Protein AF-A0ABC9VYK3-F1 (afdb_monomer)

Sequence (180 aa):
MVEALKRKLLIVFAVLLLLSSAQAGLDPAGPKYTRASPEERLDPGDALFVEAIHTDADNFGIRIPVGHIDYFVNGGKDQPGCPRFISAVHHSLVEFHLQKKRNIVTSIEITFCSNSTKDTAKITIPKHQEMGKHLLAHRVPLCQINSVTLKYLPKNQFWRKDESSIVGKFCAAQLPLDSK

Structure (mmCIF, N/CA/C/O backbone):
data_AF-A0ABC9VYK3-F1
#
_entry.id   AF-A0ABC9VYK3-F1
#
loop_
_atom_site.group_PDB
_atom_site.id
_atom_site.type_symbol
_atom_site.label_atom_id
_atom_site.label_alt_id
_atom_site.label_comp_id
_atom_site.label_asym_id
_atom_site.label_entity_id
_atom_site.label_seq_id
_atom_site.pdbx_PDB_ins_code
_atom_site.Cartn_x
_atom_site.Cartn_y
_atom_site.Cartn_z
_atom_site.occupancy
_atom_site.B_iso_or_equiv
_atom_site.auth_seq_id
_atom_site.auth_comp_id
_atom_site.auth_asym_id
_atom_site.auth_atom_id
_atom_site.pdbx_PDB_model_num
ATOM 1 N N . MET A 1 1 ? 21.138 -21.428 -11.154 1.00 31.58 1 MET A N 1
ATOM 2 C CA . MET A 1 1 ? 19.725 -21.873 -11.150 1.00 31.58 1 MET A CA 1
ATOM 3 C C . MET A 1 1 ? 18.977 -21.378 -9.908 1.00 31.58 1 MET A C 1
ATOM 5 O O . MET A 1 1 ? 17.985 -20.687 -10.067 1.00 31.58 1 MET A O 1
ATOM 9 N N . VAL A 1 2 ? 19.495 -21.600 -8.691 1.00 24.95 2 VAL A N 1
ATOM 10 C CA . VAL A 1 2 ? 18.905 -21.094 -7.426 1.00 24.95 2 VAL A CA 1
ATOM 11 C C . VAL A 1 2 ? 18.931 -19.554 -7.313 1.00 24.95 2 VAL A C 1
ATOM 13 O O . VAL A 1 2 ? 17.970 -18.950 -6.847 1.00 24.95 2 VAL A O 1
ATOM 16 N N . GLU A 1 3 ? 19.971 -18.900 -7.838 1.00 26.42 3 GLU A N 1
ATOM 17 C CA . GLU A 1 3 ? 20.127 -17.435 -7.752 1.00 26.42 3 GLU A CA 1
ATOM 18 C C . GLU A 1 3 ? 19.258 -16.636 -8.739 1.00 26.42 3 GLU A C 1
ATOM 20 O O . GLU A 1 3 ? 18.984 -15.462 -8.499 1.00 26.42 3 GLU A O 1
ATOM 25 N N . ALA A 1 4 ? 18.793 -17.270 -9.820 1.00 30.42 4 ALA A N 1
ATOM 26 C CA . ALA A 1 4 ? 17.850 -16.672 -10.769 1.00 30.42 4 ALA A CA 1
ATOM 27 C C . ALA A 1 4 ? 16.410 -16.749 -10.232 1.00 30.42 4 ALA A C 1
ATOM 29 O O . ALA A 1 4 ? 15.693 -15.751 -10.261 1.00 30.42 4 ALA A O 1
ATOM 30 N N . LEU A 1 5 ? 16.029 -17.884 -9.622 1.00 33.72 5 LEU A N 1
ATOM 31 C CA . LEU A 1 5 ? 14.744 -18.021 -8.925 1.00 33.72 5 LEU A CA 1
ATOM 32 C C . LEU A 1 5 ? 14.606 -17.029 -7.759 1.00 33.72 5 LEU A C 1
ATOM 34 O O . LEU A 1 5 ? 13.542 -16.444 -7.577 1.00 33.72 5 LEU A O 1
ATOM 38 N N . LYS A 1 6 ? 15.687 -16.774 -7.008 1.00 30.58 6 LYS A N 1
ATOM 39 C CA . LYS A 1 6 ? 15.682 -15.798 -5.903 1.00 30.58 6 LYS A CA 1
ATOM 40 C C . LYS A 1 6 ? 15.494 -14.344 -6.357 1.00 30.58 6 LYS A C 1
ATOM 42 O O . LYS A 1 6 ? 14.988 -13.542 -5.581 1.00 30.58 6 LYS A O 1
ATOM 47 N N . ARG A 1 7 ? 15.866 -13.992 -7.596 1.00 34.59 7 ARG A N 1
ATOM 48 C CA . ARG A 1 7 ? 15.671 -12.634 -8.150 1.00 34.59 7 ARG A CA 1
ATOM 49 C C . ARG A 1 7 ? 14.287 -12.445 -8.774 1.00 34.59 7 ARG A C 1
ATOM 51 O O . ARG A 1 7 ? 13.739 -11.351 -8.678 1.00 34.59 7 ARG A O 1
ATOM 58 N N . LYS A 1 8 ? 13.701 -13.508 -9.337 1.00 40.03 8 LYS A N 1
ATOM 59 C CA . LYS A 1 8 ? 12.330 -13.507 -9.882 1.00 40.03 8 LYS A CA 1
ATOM 60 C C . LYS A 1 8 ? 11.247 -13.455 -8.789 1.00 40.03 8 LYS A C 1
ATOM 62 O O . LYS A 1 8 ? 10.147 -12.977 -9.042 1.00 40.03 8 LYS A O 1
ATOM 67 N N . LEU A 1 9 ? 11.578 -13.855 -7.558 1.00 33.53 9 LEU A N 1
ATOM 68 C CA . LEU A 1 9 ? 10.650 -13.898 -6.419 1.00 33.53 9 LEU A CA 1
ATOM 69 C C . LEU A 1 9 ? 10.159 -12.514 -5.942 1.00 33.53 9 LEU A C 1
ATOM 71 O O . LEU A 1 9 ? 9.097 -12.419 -5.338 1.00 33.53 9 LEU A O 1
ATOM 75 N N . LEU A 1 10 ? 10.892 -11.429 -6.222 1.00 36.94 10 LEU A N 1
ATOM 76 C CA . LEU A 1 10 ? 10.584 -10.102 -5.665 1.00 36.94 10 LEU A CA 1
ATOM 77 C C . LEU A 1 10 ? 9.455 -9.352 -6.398 1.00 36.94 10 LEU A C 1
ATOM 79 O O . LEU A 1 10 ? 8.956 -8.357 -5.884 1.00 36.94 10 LEU A O 1
ATOM 83 N N . ILE A 1 11 ? 9.051 -9.812 -7.584 1.00 38.22 11 ILE A N 1
ATOM 84 C CA . ILE A 1 11 ? 8.025 -9.151 -8.412 1.00 38.22 11 ILE A CA 1
ATOM 85 C C . ILE A 1 11 ? 6.635 -9.778 -8.198 1.00 38.22 11 ILE A C 1
ATOM 87 O O . ILE A 1 11 ? 5.621 -9.219 -8.597 1.00 38.22 11 ILE A O 1
ATOM 91 N N . VAL A 1 12 ? 6.554 -10.915 -7.503 1.00 41.19 12 VAL A N 1
ATOM 92 C CA . VAL A 1 12 ? 5.304 -11.660 -7.341 1.00 41.19 12 VAL A CA 1
ATOM 93 C C . VAL A 1 12 ? 4.915 -11.734 -5.872 1.00 41.19 12 VAL A C 1
ATOM 95 O O . VAL A 1 12 ? 5.175 -12.718 -5.187 1.00 41.19 12 VAL A O 1
ATOM 98 N N . PHE A 1 13 ? 4.229 -10.707 -5.380 1.00 41.69 13 PHE A N 1
ATOM 99 C CA . PHE A 1 13 ? 3.454 -10.821 -4.147 1.00 41.69 13 PHE A CA 1
ATOM 100 C C . PHE A 1 13 ? 2.017 -10.353 -4.388 1.00 41.69 13 PHE A C 1
ATOM 102 O O . PHE A 1 13 ? 1.725 -9.171 -4.253 1.00 41.69 13 PHE A O 1
ATOM 109 N N . ALA A 1 14 ? 1.133 -11.301 -4.735 1.00 38.19 14 ALA A 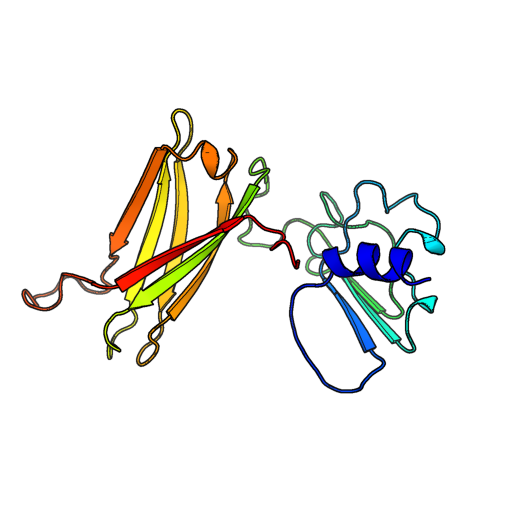N 1
ATOM 110 C CA . ALA A 1 14 ? -0.132 -11.588 -4.032 1.00 38.19 14 ALA A CA 1
ATOM 111 C C . ALA A 1 14 ? -1.165 -12.309 -4.929 1.00 38.19 14 ALA A C 1
ATOM 113 O O . ALA A 1 14 ? -1.904 -11.676 -5.665 1.00 38.19 14 ALA A O 1
ATOM 114 N N . VAL A 1 15 ? -1.279 -13.632 -4.807 1.00 40.00 15 VAL A N 1
ATOM 115 C CA . VAL A 1 15 ? -2.450 -14.392 -4.301 1.00 40.00 15 VAL A CA 1
ATOM 116 C C . VAL A 1 15 ? -2.210 -15.870 -4.633 1.00 40.00 15 VAL A C 1
ATOM 118 O O . VAL A 1 15 ? -1.722 -16.235 -5.695 1.00 40.00 15 VAL A O 1
ATOM 121 N N . LEU A 1 16 ? -2.466 -16.708 -3.635 1.00 38.16 16 LEU A N 1
ATOM 122 C CA . LEU A 1 16 ? -1.931 -18.047 -3.456 1.00 38.16 16 LEU A CA 1
ATOM 123 C C . LEU A 1 16 ? -2.929 -19.136 -3.916 1.00 38.16 16 LEU A C 1
ATOM 125 O O . LEU A 1 16 ? -4.083 -19.108 -3.501 1.00 38.16 16 LEU A O 1
ATOM 129 N N . LEU A 1 17 ? -2.393 -20.128 -4.646 1.00 42.72 17 LEU A N 1
ATOM 130 C CA . LEU A 1 17 ? -2.838 -21.523 -4.855 1.00 42.72 17 LEU A CA 1
ATOM 131 C C . LEU A 1 17 ? -4.131 -21.789 -5.647 1.00 42.72 17 LEU A C 1
ATOM 133 O O . LEU A 1 17 ? -5.216 -21.656 -5.102 1.00 42.72 17 LEU A O 1
ATOM 137 N N . LEU A 1 18 ? -3.980 -22.373 -6.847 1.00 34.97 18 LEU A N 1
ATOM 138 C CA . LEU A 1 18 ? -4.441 -23.732 -7.191 1.00 34.97 18 LEU A CA 1
ATOM 139 C C . LEU A 1 18 ? -3.660 -24.234 -8.432 1.00 34.97 18 LEU A C 1
ATOM 141 O O . LEU A 1 18 ? -3.669 -23.588 -9.471 1.00 34.97 18 LEU A O 1
ATOM 145 N N . LEU A 1 19 ? -3.034 -25.411 -8.302 1.00 39.53 19 LEU A N 1
ATOM 146 C CA . LEU A 1 19 ? -2.188 -26.138 -9.272 1.00 39.53 19 LEU A CA 1
ATOM 147 C C . LEU A 1 19 ? -0.744 -25.619 -9.411 1.00 39.53 19 LEU A C 1
ATOM 149 O O . LEU A 1 19 ? -0.471 -24.476 -9.757 1.00 39.53 19 LEU A O 1
ATOM 153 N N . SER A 1 20 ? 0.197 -26.510 -9.108 1.00 46.91 20 SER A N 1
ATOM 154 C CA . SER A 1 20 ? 1.644 -26.310 -8.970 1.00 46.91 20 SER A CA 1
ATOM 155 C C . SER A 1 20 ? 2.384 -26.032 -10.289 1.00 46.91 20 SER A C 1
ATOM 157 O O . SER A 1 20 ? 3.444 -26.604 -10.537 1.00 46.91 20 SER A O 1
ATOM 159 N N . SER A 1 21 ? 1.835 -25.182 -11.154 1.00 55.81 21 SER A N 1
ATOM 160 C CA . SER A 1 21 ? 2.412 -24.906 -12.471 1.00 55.81 21 SER A CA 1
ATOM 161 C C . SER A 1 21 ? 1.988 -23.592 -13.141 1.00 55.81 21 SER A C 1
ATOM 163 O O . SER A 1 21 ? 2.481 -23.309 -14.234 1.00 55.81 21 SER A O 1
ATOM 165 N N . ALA A 1 22 ? 1.118 -22.789 -12.516 1.00 48.31 22 ALA A N 1
ATOM 166 C CA . ALA A 1 22 ? 0.713 -21.478 -13.027 1.00 48.31 22 ALA A CA 1
ATOM 167 C C . ALA A 1 22 ? 1.393 -20.348 -12.237 1.00 48.31 22 ALA A C 1
ATOM 169 O O . ALA A 1 22 ? 1.256 -20.266 -11.014 1.00 48.31 22 ALA A O 1
ATOM 170 N N . GLN A 1 23 ? 2.124 -19.482 -12.940 1.00 50.78 23 GLN A N 1
ATOM 171 C CA . GLN A 1 23 ? 2.799 -18.316 -12.373 1.00 50.78 23 GLN A CA 1
ATOM 172 C C . GLN A 1 23 ? 2.037 -17.046 -12.766 1.00 50.78 23 GLN A C 1
ATOM 174 O O . GLN A 1 23 ? 1.982 -16.694 -13.941 1.00 50.78 23 GLN A O 1
ATOM 179 N N . ALA A 1 24 ? 1.477 -16.341 -11.784 1.00 50.31 24 ALA A N 1
ATOM 180 C CA . ALA A 1 24 ? 0.926 -15.005 -11.997 1.00 50.31 24 ALA A CA 1
ATOM 181 C C . ALA A 1 24 ? 2.032 -13.952 -11.810 1.00 50.31 24 ALA A C 1
ATOM 183 O O . ALA A 1 24 ? 2.768 -13.995 -10.820 1.00 50.31 24 ALA A O 1
ATOM 184 N N . GLY A 1 25 ? 2.164 -13.019 -12.750 1.00 53.03 25 GLY A N 1
ATOM 185 C CA . GLY A 1 25 ? 2.980 -11.814 -12.650 1.00 53.03 25 GLY A CA 1
ATOM 186 C C . GLY A 1 25 ? 2.076 -10.607 -12.431 1.00 53.03 25 GLY A C 1
ATOM 187 O O . GLY A 1 25 ? 1.314 -10.241 -13.322 1.00 53.03 25 GLY A O 1
ATOM 188 N N . LEU A 1 26 ? 2.144 -9.990 -11.253 1.00 57.94 26 LEU A N 1
ATOM 189 C CA . LEU A 1 26 ? 1.397 -8.768 -10.966 1.00 57.94 26 LEU A CA 1
ATOM 190 C C . LEU A 1 26 ? 2.300 -7.564 -11.186 1.00 57.94 26 LEU A C 1
ATOM 192 O O . LEU A 1 26 ? 3.282 -7.389 -10.474 1.00 57.94 26 LEU A O 1
ATOM 196 N N . ASP A 1 27 ? 1.946 -6.779 -12.194 1.00 56.81 27 ASP A N 1
ATOM 197 C CA . ASP A 1 27 ? 2.615 -5.567 -12.653 1.00 56.81 27 ASP A CA 1
ATOM 198 C C . ASP A 1 27 ? 4.142 -5.712 -12.720 1.00 56.81 27 ASP A C 1
ATOM 200 O O . ASP A 1 27 ? 4.877 -5.095 -11.941 1.00 56.81 27 ASP A O 1
ATOM 204 N N . PRO A 1 28 ? 4.652 -6.588 -13.611 1.00 64.56 28 PRO A N 1
ATOM 205 C CA . PRO A 1 28 ? 6.058 -6.946 -13.587 1.00 64.56 28 PRO A CA 1
ATOM 206 C C . PRO A 1 28 ? 6.939 -5.713 -13.776 1.00 64.56 28 PRO A C 1
ATOM 208 O O . PRO A 1 28 ? 6.651 -4.893 -14.637 1.00 64.56 28 PRO A O 1
ATOM 211 N N . ALA A 1 29 ? 8.013 -5.565 -12.998 1.00 75.06 29 ALA A N 1
ATOM 212 C CA . ALA A 1 29 ? 8.813 -4.340 -13.018 1.00 75.06 29 ALA A CA 1
ATOM 213 C C . ALA A 1 29 ? 9.379 -4.042 -14.420 1.00 75.06 29 ALA A C 1
ATOM 215 O O . ALA A 1 29 ? 10.041 -4.876 -15.029 1.00 75.06 29 ALA A O 1
ATOM 216 N N . GLY A 1 30 ? 9.158 -2.832 -14.923 1.00 75.00 30 GLY A N 1
ATOM 217 C CA . GLY A 1 30 ? 9.633 -2.362 -16.222 1.00 75.00 30 GLY A CA 1
ATOM 218 C C . GLY A 1 30 ? 11.050 -1.797 -16.223 1.00 75.00 30 GLY A C 1
ATOM 219 O O . GLY A 1 30 ? 11.825 -2.168 -17.119 1.00 75.00 30 GLY A O 1
ATOM 220 N N . PRO A 1 31 ? 11.430 -0.918 -15.269 1.00 74.94 31 PRO A N 1
ATOM 221 C CA . PRO A 1 31 ? 12.784 -0.396 -15.170 1.00 74.94 31 PRO A CA 1
ATOM 222 C C . PRO A 1 31 ? 13.798 -1.539 -15.102 1.00 74.94 31 PRO A C 1
ATOM 224 O O . PRO A 1 31 ? 13.675 -2.443 -14.282 1.00 74.94 31 PRO A O 1
ATOM 227 N N . LYS A 1 32 ? 14.807 -1.484 -15.977 1.00 76.31 32 LYS A N 1
ATOM 228 C CA . LYS A 1 32 ? 15.814 -2.531 -16.250 1.00 76.31 32 LYS A CA 1
ATOM 229 C C . LYS A 1 32 ? 15.318 -3.751 -17.033 1.00 76.31 32 LYS A C 1
ATOM 231 O O . LYS A 1 32 ? 16.057 -4.202 -17.898 1.00 76.31 32 LYS A O 1
ATOM 236 N N . TYR A 1 33 ? 14.101 -4.240 -16.815 1.00 80.69 33 TYR A N 1
ATOM 237 C CA . TYR A 1 33 ? 13.662 -5.513 -17.406 1.00 80.69 33 TYR A CA 1
ATOM 238 C C . TYR A 1 33 ? 12.994 -5.397 -18.778 1.00 80.69 33 TYR A C 1
ATOM 240 O O . TYR A 1 33 ? 13.028 -6.347 -19.549 1.00 80.69 33 TYR A O 1
ATOM 248 N N . THR A 1 34 ? 12.462 -4.227 -19.146 1.00 83.62 34 THR A N 1
ATOM 249 C CA . THR A 1 34 ? 11.804 -4.030 -20.460 1.00 83.62 34 THR A CA 1
ATOM 250 C C . THR A 1 34 ? 12.742 -4.299 -21.645 1.00 83.62 34 THR A C 1
ATOM 252 O O . THR A 1 34 ? 12.290 -4.672 -22.722 1.00 83.62 34 THR A O 1
ATOM 255 N N . ARG A 1 35 ? 14.052 -4.098 -21.459 1.00 86.06 35 ARG A N 1
ATOM 256 C CA . ARG A 1 35 ? 15.093 -4.379 -22.464 1.00 86.06 35 ARG A CA 1
ATOM 257 C C . ARG A 1 35 ? 15.987 -5.561 -22.082 1.00 86.06 35 ARG A C 1
ATOM 259 O O . ARG A 1 35 ? 16.978 -5.797 -22.765 1.00 86.06 35 ARG A O 1
ATOM 266 N N . ALA A 1 36 ? 15.680 -6.239 -20.979 1.00 83.00 36 ALA A N 1
ATOM 267 C CA . ALA A 1 36 ? 16.453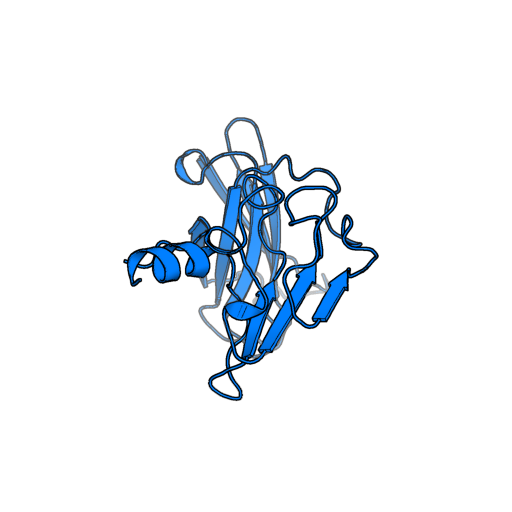 -7.382 -20.526 1.00 83.00 36 ALA A CA 1
ATOM 268 C C . ALA A 1 36 ? 16.135 -8.611 -21.385 1.00 83.00 36 ALA A C 1
ATOM 270 O O . ALA A 1 36 ? 15.057 -8.707 -21.990 1.00 83.00 36 ALA A O 1
ATOM 271 N N . SER A 1 37 ? 17.085 -9.540 -21.447 1.00 85.81 37 SER A N 1
ATOM 272 C CA . SER A 1 37 ? 16.885 -10.793 -22.167 1.00 85.81 37 SER A CA 1
ATOM 273 C C . SER A 1 37 ? 15.850 -11.669 -21.442 1.00 85.81 37 SER A C 1
ATOM 275 O O . SER A 1 37 ? 15.643 -11.485 -20.239 1.00 85.81 37 SER A O 1
ATOM 277 N N . PRO A 1 38 ? 15.181 -12.612 -22.131 1.00 83.69 38 PRO A N 1
ATOM 278 C CA . PRO A 1 38 ? 14.197 -13.516 -21.518 1.00 83.69 38 PRO A CA 1
ATOM 279 C C . PRO A 1 38 ? 14.687 -14.221 -20.244 1.00 83.69 38 PRO A C 1
ATOM 281 O O . PRO A 1 38 ? 13.917 -14.450 -19.318 1.00 83.69 38 PRO A O 1
ATOM 284 N N . GLU A 1 39 ? 15.986 -14.504 -20.146 1.00 80.81 39 GLU A N 1
ATOM 285 C CA . GLU A 1 39 ? 16.599 -15.143 -18.979 1.00 80.81 39 GLU A CA 1
ATOM 286 C C . GLU A 1 39 ? 16.633 -14.228 -17.741 1.00 80.81 39 GLU A C 1
ATOM 288 O O . GLU A 1 39 ? 16.651 -14.704 -16.603 1.00 80.81 39 GLU A O 1
ATOM 293 N N . GLU A 1 40 ? 16.637 -12.912 -17.955 1.00 77.56 40 GLU A N 1
ATOM 294 C CA . GLU A 1 40 ? 16.763 -11.878 -16.926 1.00 77.56 40 GLU A CA 1
ATOM 295 C C . GLU A 1 40 ? 15.422 -11.249 -16.518 1.00 77.56 40 GLU A C 1
ATOM 297 O O . GLU A 1 40 ? 15.375 -10.519 -15.527 1.00 77.56 40 GLU A O 1
ATOM 302 N N . ARG A 1 41 ? 14.330 -11.529 -17.241 1.00 79.19 41 ARG A N 1
ATOM 303 C CA . ARG A 1 41 ? 12.974 -11.024 -16.950 1.00 79.19 41 ARG A CA 1
ATOM 304 C C . ARG A 1 41 ? 11.964 -12.164 -16.789 1.00 79.19 41 ARG A C 1
ATOM 306 O O . ARG A 1 41 ? 12.325 -13.334 -16.874 1.00 79.19 41 ARG A O 1
ATOM 313 N N . LEU A 1 42 ? 10.708 -11.814 -16.508 1.00 78.00 42 LEU A N 1
ATOM 314 C CA . LEU A 1 42 ? 9.600 -12.763 -16.623 1.00 78.00 42 LEU A CA 1
ATOM 315 C C . LEU A 1 42 ? 9.430 -13.140 -18.097 1.00 78.00 42 LEU A C 1
ATOM 317 O O . LEU A 1 42 ? 9.474 -12.260 -18.964 1.00 78.00 42 LEU A O 1
ATOM 321 N N . ASP A 1 43 ? 9.262 -14.426 -18.363 1.00 85.62 43 ASP A N 1
ATOM 322 C CA . ASP A 1 43 ? 9.076 -14.967 -19.703 1.00 85.62 43 ASP A CA 1
ATOM 323 C C . ASP A 1 43 ? 8.078 -16.138 -19.679 1.00 85.62 43 ASP A C 1
ATOM 325 O O . ASP A 1 43 ? 8.011 -16.846 -18.668 1.00 85.62 43 ASP A O 1
ATOM 329 N N . PRO A 1 44 ? 7.328 -16.405 -20.768 1.00 83.81 44 PRO A N 1
ATOM 330 C CA . PRO A 1 44 ? 6.416 -17.543 -20.815 1.00 83.81 44 PRO A CA 1
ATOM 331 C C . PRO A 1 44 ? 7.116 -18.877 -20.528 1.00 83.81 44 PRO A C 1
ATOM 333 O O . PRO A 1 44 ? 6.514 -19.754 -19.919 1.00 83.81 44 PRO A O 1
ATOM 336 N N . GLY A 1 45 ? 8.401 -19.023 -20.876 1.00 80.25 45 GLY A N 1
ATOM 337 C CA . GLY A 1 45 ? 9.176 -20.237 -20.608 1.00 80.25 45 GLY A CA 1
ATOM 338 C C . GLY A 1 45 ? 9.461 -20.528 -19.127 1.00 80.25 45 GLY A C 1
ATOM 339 O O . GLY A 1 45 ? 9.964 -21.607 -18.816 1.00 80.25 45 GLY A O 1
ATOM 340 N N . ASP A 1 46 ? 9.146 -19.610 -18.207 1.00 74.44 46 ASP A N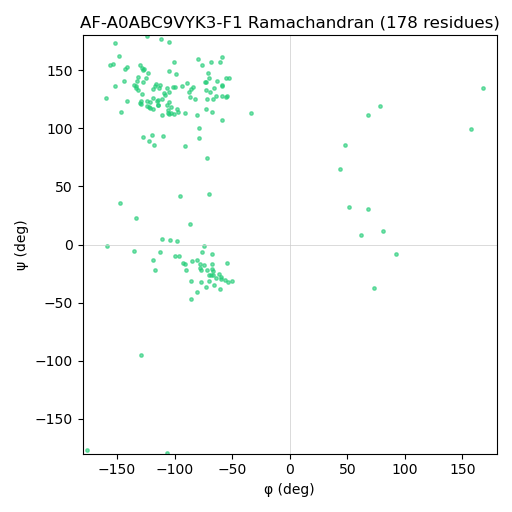 1
ATOM 341 C CA . ASP A 1 46 ? 9.432 -19.767 -16.774 1.00 74.44 46 ASP A CA 1
ATOM 342 C C . ASP A 1 46 ? 8.501 -20.763 -16.053 1.00 74.44 46 ASP A C 1
ATOM 344 O O . ASP A 1 46 ? 8.831 -21.228 -14.958 1.00 74.44 46 ASP A O 1
ATOM 348 N N . ALA A 1 47 ? 7.347 -21.104 -16.637 1.00 77.12 47 ALA A N 1
ATOM 349 C CA . ALA A 1 47 ? 6.380 -22.051 -16.074 1.00 77.12 47 ALA A CA 1
ATOM 350 C C . ALA A 1 47 ? 5.563 -22.755 -17.174 1.00 77.12 47 ALA A C 1
ATOM 352 O O . ALA A 1 47 ? 5.639 -22.392 -18.343 1.00 77.12 47 ALA A O 1
ATOM 353 N N . LEU A 1 48 ? 4.734 -23.747 -16.808 1.00 77.00 48 LEU A N 1
ATOM 354 C CA . LEU A 1 48 ? 3.806 -24.364 -17.776 1.00 77.00 48 LEU A CA 1
ATOM 355 C C . LEU A 1 48 ? 2.768 -23.363 -18.288 1.00 77.00 48 LEU A C 1
ATOM 357 O O . LEU A 1 48 ? 2.249 -23.518 -19.390 1.00 77.00 48 LEU A O 1
ATOM 361 N N . PHE A 1 49 ? 2.439 -22.368 -17.467 1.00 74.00 49 PHE A N 1
ATOM 362 C CA . PHE A 1 49 ? 1.565 -21.275 -17.838 1.00 74.00 49 PHE A CA 1
ATOM 363 C C . PHE A 1 49 ? 1.923 -20.027 -17.030 1.00 74.00 49 PHE A C 1
ATOM 365 O O . PHE A 1 49 ? 2.158 -20.101 -15.822 1.00 74.00 49 PHE A O 1
ATOM 372 N N . VAL A 1 50 ? 1.957 -18.881 -17.701 1.00 76.81 50 VAL A N 1
ATOM 373 C CA . VAL A 1 50 ? 2.334 -17.588 -17.121 1.00 76.81 50 VAL A CA 1
ATOM 374 C C . VAL A 1 50 ? 1.251 -16.597 -17.493 1.00 76.81 50 VAL A C 1
ATOM 376 O O . VAL A 1 50 ? 0.980 -16.398 -18.673 1.00 76.81 50 VAL A O 1
ATOM 379 N N . GLU A 1 51 ? 0.637 -15.988 -16.495 1.00 80.88 51 GLU A N 1
ATOM 380 C CA . GLU A 1 51 ? -0.369 -14.948 -16.671 1.00 80.88 51 GLU A CA 1
ATOM 381 C C . GLU A 1 51 ? 0.200 -13.645 -16.118 1.00 80.88 51 GLU A C 1
AT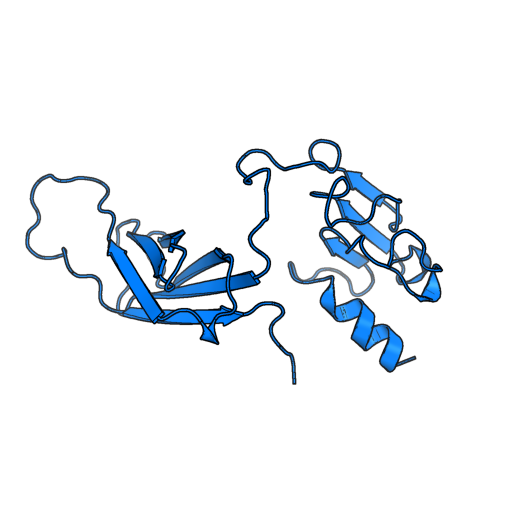OM 383 O O . GLU A 1 51 ? 0.622 -13.602 -14.965 1.00 80.88 51 GLU A O 1
ATOM 388 N N . ALA A 1 52 ? 0.242 -12.588 -16.922 1.00 79.94 52 ALA A N 1
ATOM 389 C CA . ALA A 1 52 ? 0.738 -11.285 -16.502 1.00 79.94 52 ALA A CA 1
ATOM 390 C C . ALA A 1 52 ? -0.402 -10.265 -16.466 1.00 79.94 52 ALA A C 1
ATOM 392 O O . ALA A 1 52 ? -1.245 -10.208 -17.358 1.00 79.94 52 ALA A O 1
ATOM 393 N N . ILE A 1 53 ? -0.436 -9.439 -15.427 1.00 82.44 53 ILE A N 1
ATOM 394 C CA . ILE A 1 53 ? -1.400 -8.351 -15.271 1.00 82.44 53 ILE A CA 1
ATOM 395 C C . ILE A 1 53 ? -0.602 -7.053 -15.206 1.00 82.44 53 ILE A C 1
ATOM 397 O O . ILE A 1 53 ? 0.173 -6.860 -14.280 1.00 82.44 53 ILE A O 1
ATOM 401 N N . HIS A 1 54 ? -0.799 -6.164 -16.172 1.00 81.62 54 HIS A N 1
ATOM 402 C CA . HIS A 1 54 ? -0.122 -4.876 -16.284 1.00 81.62 54 HIS A CA 1
ATOM 403 C C . HIS A 1 54 ? -1.077 -3.771 -15.842 1.00 81.62 54 HIS A C 1
ATOM 405 O O . HIS A 1 54 ? -2.132 -3.570 -16.455 1.00 81.62 54 HIS A O 1
ATOM 411 N N . THR A 1 55 ? -0.702 -3.047 -14.792 1.00 78.44 55 THR A N 1
ATOM 412 C CA . THR A 1 55 ? -1.499 -1.951 -14.223 1.00 78.44 55 THR A CA 1
ATOM 413 C C . THR A 1 55 ? -0.794 -0.604 -14.280 1.00 78.44 55 THR A C 1
ATOM 415 O O . THR A 1 55 ? -1.470 0.401 -14.099 1.00 78.44 55 THR A O 1
ATOM 418 N N . ASP A 1 56 ? 0.510 -0.575 -14.564 1.00 78.62 56 ASP A N 1
ATOM 419 C CA . ASP A 1 56 ? 1.319 0.651 -14.628 1.00 78.62 56 ASP A CA 1
ATOM 420 C C . ASP A 1 56 ? 2.447 0.554 -15.681 1.00 78.62 56 ASP A C 1
ATOM 422 O O . ASP A 1 56 ? 3.566 1.036 -15.507 1.00 78.62 56 ASP A O 1
ATOM 426 N N . ALA A 1 57 ? 2.187 -0.115 -16.807 1.00 81.94 57 ALA A N 1
ATOM 427 C CA . ALA A 1 57 ? 3.165 -0.306 -17.879 1.00 81.94 57 ALA A CA 1
ATOM 428 C C . ALA A 1 57 ? 3.648 1.014 -18.515 1.00 81.94 57 ALA A C 1
ATOM 430 O O . ALA A 1 57 ? 4.760 1.083 -19.038 1.00 81.94 57 ALA A O 1
ATOM 431 N N . ASP A 1 58 ? 2.870 2.095 -18.474 1.00 79.94 58 ASP A N 1
ATOM 432 C CA . ASP A 1 58 ? 3.328 3.408 -18.939 1.00 79.94 58 ASP A CA 1
ATOM 433 C C . ASP A 1 58 ? 4.284 4.119 -17.963 1.00 79.94 58 ASP A C 1
ATOM 435 O O . ASP A 1 58 ? 4.913 5.106 -18.363 1.00 79.94 58 ASP A O 1
ATOM 439 N N . ASN A 1 59 ? 4.508 3.565 -16.766 1.00 75.06 59 ASN A N 1
ATOM 440 C CA . ASN A 1 59 ? 5.420 4.089 -15.752 1.00 75.06 59 ASN A CA 1
ATOM 441 C C . ASN A 1 59 ? 6.394 3.011 -15.231 1.00 75.06 59 ASN A C 1
ATOM 443 O O . ASN A 1 59 ? 7.441 2.800 -15.858 1.00 75.06 59 ASN A O 1
ATOM 447 N N . PHE A 1 60 ? 6.093 2.334 -14.115 1.00 75.62 60 PHE A N 1
ATOM 448 C CA . PHE A 1 60 ? 7.003 1.398 -13.442 1.00 75.62 60 PHE A CA 1
ATOM 449 C C . PHE A 1 60 ? 6.846 -0.058 -13.882 1.00 75.62 60 PHE A C 1
ATOM 451 O O . PHE A 1 60 ? 7.747 -0.857 -13.620 1.00 75.62 60 PHE A O 1
ATOM 458 N N . GLY A 1 61 ? 5.752 -0.416 -14.546 1.00 76.19 61 GLY A N 1
ATOM 459 C CA . GLY A 1 61 ? 5.500 -1.749 -15.085 1.00 76.19 61 GLY A CA 1
ATOM 460 C C . GLY A 1 61 ? 6.224 -2.009 -16.412 1.00 76.19 61 GLY A C 1
ATOM 461 O O . GLY A 1 61 ? 6.641 -1.098 -17.132 1.00 76.19 61 GLY A O 1
ATOM 462 N N . ILE A 1 62 ? 6.401 -3.283 -16.753 1.00 83.19 62 ILE A N 1
ATOM 463 C CA . ILE A 1 62 ? 7.019 -3.726 -17.998 1.00 83.19 62 ILE A CA 1
ATOM 464 C C . ILE A 1 62 ? 6.059 -3.480 -19.157 1.00 83.19 62 ILE A C 1
ATOM 466 O O . ILE A 1 62 ? 4.869 -3.787 -19.096 1.00 83.19 62 ILE A O 1
ATOM 470 N N . ARG A 1 63 ? 6.600 -2.892 -20.225 1.00 88.19 63 ARG A N 1
ATOM 471 C CA . ARG A 1 63 ? 5.823 -2.436 -21.391 1.00 88.19 63 ARG A CA 1
ATOM 472 C C . ARG A 1 63 ? 5.565 -3.511 -22.428 1.00 88.19 63 ARG A C 1
ATOM 474 O O . ARG A 1 63 ? 4.780 -3.292 -23.344 1.00 88.19 63 ARG A O 1
ATOM 481 N N . ILE A 1 64 ? 6.290 -4.615 -22.327 1.00 90.44 64 ILE A N 1
ATOM 482 C CA . ILE A 1 64 ? 6.223 -5.715 -23.278 1.00 90.44 64 ILE A CA 1
ATOM 483 C C . ILE A 1 64 ? 5.443 -6.877 -22.662 1.00 90.44 64 ILE A C 1
ATOM 485 O O . ILE A 1 64 ? 5.514 -7.051 -21.443 1.00 90.44 64 ILE A O 1
ATOM 489 N N . PRO A 1 65 ? 4.740 -7.671 -23.484 1.00 91.62 65 PRO A N 1
ATOM 490 C CA . PRO A 1 65 ? 4.173 -8.933 -23.042 1.00 91.62 65 PRO A CA 1
ATOM 491 C C . PRO A 1 65 ? 5.267 -9.862 -22.517 1.00 91.62 65 PRO A C 1
ATOM 493 O O . PRO A 1 65 ? 6.350 -9.962 -23.105 1.00 91.62 65 PRO A O 1
ATOM 496 N N . VAL A 1 66 ? 4.981 -10.523 -21.405 1.00 88.81 66 VAL A N 1
ATOM 497 C CA . VAL A 1 66 ? 5.890 -11.442 -20.711 1.00 88.81 66 VAL A CA 1
ATOM 498 C C . VAL A 1 66 ? 5.203 -12.736 -20.276 1.00 88.81 66 VAL A C 1
ATOM 500 O O . VAL A 1 66 ? 5.880 -13.635 -19.778 1.00 88.81 66 VAL A O 1
ATOM 503 N N . GLY A 1 67 ? 3.885 -12.844 -20.455 1.00 86.50 67 GLY A N 1
ATOM 504 C CA . GLY A 1 67 ? 3.103 -14.037 -20.166 1.00 86.50 67 GLY A CA 1
ATOM 505 C C . GLY A 1 67 ? 2.682 -14.810 -21.417 1.00 86.50 67 GLY A C 1
ATOM 506 O O . GLY A 1 67 ? 2.892 -14.410 -22.559 1.00 86.50 67 GLY A O 1
ATOM 507 N N . HIS A 1 68 ? 2.068 -15.967 -21.181 1.00 86.25 68 HIS A N 1
ATOM 508 C CA . HIS A 1 68 ? 1.243 -16.640 -22.182 1.00 86.25 68 HIS A CA 1
ATOM 509 C C . HIS A 1 68 ? -0.057 -15.860 -22.425 1.00 86.25 68 HIS A C 1
ATOM 511 O O . HIS A 1 68 ? -0.595 -15.876 -23.530 1.00 86.25 68 HIS A O 1
ATOM 517 N N . ILE A 1 69 ? -0.557 -15.192 -21.379 1.00 85.69 69 ILE A N 1
ATOM 518 C CA . ILE A 1 69 ? -1.645 -14.218 -21.443 1.00 85.69 69 ILE A CA 1
ATOM 519 C C . ILE A 1 69 ? -1.220 -12.973 -20.666 1.00 85.69 69 ILE A C 1
ATOM 521 O O . ILE A 1 69 ? -0.776 -13.084 -19.523 1.00 85.69 69 ILE A O 1
ATOM 525 N N . ASP A 1 70 ? -1.422 -11.799 -21.265 1.00 87.50 70 ASP A N 1
ATOM 526 C CA . ASP A 1 70 ? -1.109 -10.501 -20.671 1.00 87.50 70 ASP A CA 1
ATOM 527 C C . ASP A 1 70 ? -2.367 -9.618 -20.646 1.00 87.50 70 ASP A C 1
ATOM 529 O O . ASP A 1 70 ? -2.944 -9.281 -21.684 1.00 87.50 70 ASP A O 1
ATOM 533 N N . TYR A 1 71 ? -2.797 -9.218 -19.451 1.00 84.00 71 TYR A N 1
ATOM 534 C CA . TYR A 1 71 ? -3.927 -8.317 -19.242 1.00 84.00 71 TYR A CA 1
ATOM 535 C C . TYR A 1 71 ? -3.432 -6.904 -18.966 1.00 84.00 71 TYR A C 1
ATOM 537 O O . TYR A 1 71 ? -2.898 -6.622 -17.899 1.00 84.00 71 TYR A O 1
ATOM 545 N N . PHE A 1 72 ? -3.684 -5.982 -19.889 1.00 82.88 72 PHE A N 1
ATOM 546 C CA . PHE A 1 72 ? -3.407 -4.557 -19.701 1.00 82.88 72 PHE A CA 1
ATOM 547 C C . PHE A 1 72 ? -4.639 -3.869 -19.117 1.00 82.88 72 PHE A C 1
ATOM 549 O O . PHE A 1 72 ? -5.483 -3.333 -19.842 1.00 82.88 72 PHE A O 1
ATOM 556 N N . VAL A 1 73 ? -4.776 -3.910 -17.792 1.00 80.50 73 VAL A N 1
ATOM 557 C CA . VAL A 1 73 ? -5.952 -3.369 -17.100 1.00 80.50 73 VAL A CA 1
ATOM 558 C C . VAL A 1 73 ? -6.005 -1.862 -17.317 1.00 80.50 73 VAL A C 1
ATOM 560 O O . VAL A 1 73 ? -5.012 -1.166 -17.122 1.00 80.50 73 VAL A O 1
ATOM 563 N N . ASN A 1 74 ? -7.148 -1.347 -17.776 1.00 84.81 74 ASN A N 1
ATOM 564 C CA . ASN A 1 74 ? -7.294 0.054 -18.195 1.00 84.81 74 ASN A CA 1
ATOM 5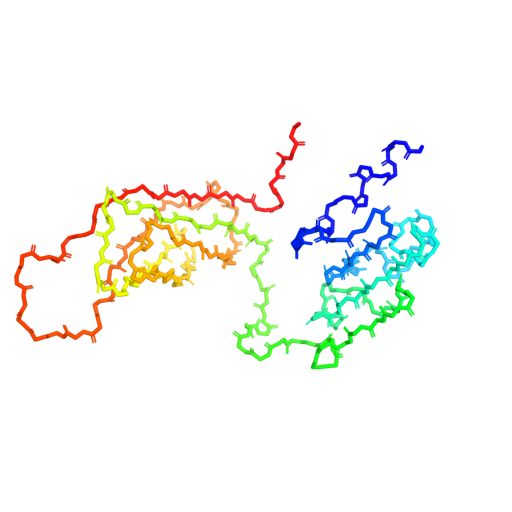65 C C . ASN A 1 74 ? -6.211 0.508 -19.204 1.00 84.81 74 ASN A C 1
ATOM 567 O O . ASN A 1 74 ? -5.796 1.666 -19.218 1.00 84.81 74 ASN A O 1
ATOM 571 N N . GLY A 1 75 ? -5.744 -0.411 -20.058 1.00 84.50 75 GLY A N 1
ATOM 572 C CA . GLY A 1 75 ? -4.684 -0.161 -21.035 1.00 84.50 75 GLY A CA 1
ATOM 573 C C . GLY A 1 75 ? -3.263 -0.236 -20.467 1.00 84.50 75 GLY A C 1
ATOM 574 O O . GLY A 1 75 ? -2.335 0.173 -21.159 1.00 84.50 75 GLY A O 1
ATOM 575 N N . GLY A 1 76 ? -3.091 -0.738 -19.237 1.00 75.88 76 GLY A N 1
ATOM 576 C CA . GLY A 1 76 ? -1.799 -0.811 -18.549 1.00 75.88 76 GLY A CA 1
ATOM 577 C C . GLY A 1 76 ? -1.256 0.561 -18.171 1.00 75.88 76 GLY A C 1
ATOM 578 O O . GLY A 1 76 ? -0.049 0.762 -18.192 1.00 75.88 76 GLY A O 1
ATOM 579 N N . LYS A 1 77 ? -2.154 1.508 -17.904 1.00 81.75 77 LYS A N 1
ATOM 580 C CA . LYS A 1 77 ? -1.841 2.883 -17.503 1.00 81.75 77 LYS A CA 1
ATOM 581 C C . LYS A 1 77 ? -2.263 3.132 -16.065 1.00 81.75 77 LYS A C 1
ATOM 583 O O . LYS A 1 77 ? -2.959 2.294 -15.503 1.00 81.75 77 LYS A O 1
ATOM 588 N N . ASP A 1 78 ? -1.978 4.321 -15.541 1.00 74.25 78 ASP A N 1
ATOM 589 C CA . ASP A 1 78 ? -2.513 4.824 -14.267 1.00 74.25 78 ASP A CA 1
ATOM 590 C C . ASP A 1 78 ? -3.951 4.340 -13.971 1.00 74.25 78 ASP A C 1
ATOM 592 O O . ASP A 1 78 ? -4.921 4.717 -14.645 1.00 74.25 78 ASP A O 1
ATOM 596 N N . GLN A 1 79 ? -4.106 3.516 -12.931 1.00 76.44 79 GLN A N 1
ATOM 597 C CA . GLN A 1 79 ? -5.407 2.959 -12.567 1.00 76.44 79 GLN A CA 1
ATOM 598 C C . GLN A 1 79 ? -6.320 4.030 -11.940 1.00 76.44 79 GLN A C 1
ATOM 600 O O . GLN A 1 79 ? -5.866 4.843 -11.127 1.00 76.44 79 GLN A O 1
ATOM 605 N N . PRO A 1 80 ? -7.630 4.043 -12.258 1.00 65.38 80 PRO A N 1
ATOM 606 C CA . PRO A 1 80 ? -8.570 4.982 -11.656 1.00 65.38 80 PRO A CA 1
ATOM 607 C C . PRO A 1 80 ? -8.554 4.905 -10.123 1.00 65.38 80 PRO A C 1
ATOM 609 O O . PRO A 1 80 ? -8.736 3.839 -9.541 1.00 65.38 80 PRO A O 1
ATOM 612 N N . GLY A 1 81 ? -8.366 6.050 -9.464 1.00 61.28 81 GLY A N 1
ATOM 613 C CA . GLY A 1 81 ? -8.252 6.131 -8.003 1.00 61.28 81 GLY A CA 1
ATOM 614 C C . GLY A 1 81 ? -6.817 6.061 -7.469 1.00 61.28 81 GLY A C 1
ATOM 615 O O . GLY A 1 81 ? -6.612 6.354 -6.291 1.00 61.28 81 GLY A O 1
ATOM 616 N N . CYS A 1 82 ? -5.826 5.767 -8.318 1.00 61.03 82 CYS A N 1
ATOM 617 C CA . CYS A 1 82 ? -4.406 5.907 -7.997 1.00 61.03 82 CYS A CA 1
ATOM 618 C C . CYS A 1 82 ? -3.903 7.324 -8.363 1.00 61.03 82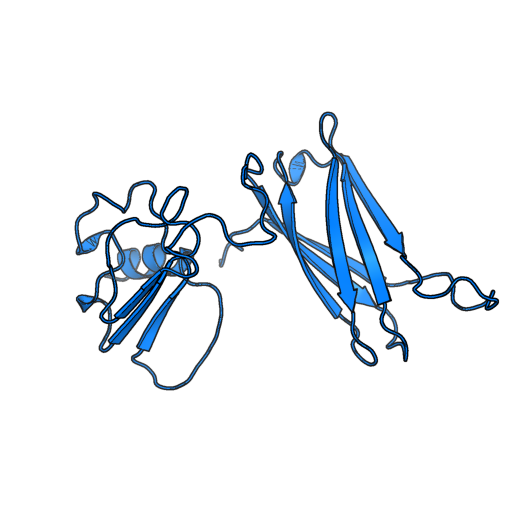 CYS A C 1
ATOM 620 O O . CYS A 1 82 ? -4.284 7.867 -9.404 1.00 61.03 82 CYS A O 1
ATOM 622 N N . PRO A 1 83 ? -3.066 7.977 -7.532 1.00 58.06 83 PRO A N 1
ATOM 623 C CA . PRO A 1 83 ? -2.462 9.262 -7.885 1.00 58.06 83 PRO A CA 1
ATOM 624 C C . PRO A 1 83 ? -1.478 9.112 -9.061 1.00 58.06 83 PRO A C 1
ATOM 626 O O . PRO A 1 83 ? -0.514 8.367 -8.940 1.00 58.06 83 PRO A O 1
ATOM 629 N N . ARG A 1 84 ? -1.656 9.893 -10.142 1.00 54.16 84 ARG A N 1
ATOM 630 C CA . ARG A 1 84 ? -0.807 9.906 -11.369 1.00 54.16 84 ARG A CA 1
ATOM 631 C C . ARG A 1 84 ? 0.696 10.131 -11.141 1.00 54.16 84 ARG A C 1
ATOM 633 O O . ARG A 1 84 ? 1.512 9.962 -12.036 1.00 54.16 84 ARG A O 1
ATOM 640 N N . PHE A 1 85 ? 1.061 10.617 -9.960 1.00 50.59 85 PHE A N 1
ATOM 641 C CA . PHE A 1 85 ? 2.436 10.901 -9.579 1.00 50.59 85 PHE A CA 1
ATOM 642 C C . PHE A 1 85 ? 2.770 10.099 -8.332 1.00 50.59 85 PHE A C 1
ATOM 644 O O . PHE A 1 85 ? 2.669 10.605 -7.210 1.00 50.59 85 PHE A O 1
ATOM 651 N N . ILE A 1 86 ? 3.252 8.873 -8.514 1.00 53.75 86 ILE A N 1
ATOM 652 C CA . ILE A 1 86 ? 4.059 8.220 -7.486 1.00 53.75 86 ILE A CA 1
ATOM 653 C C . ILE A 1 86 ? 5.425 8.937 -7.478 1.00 53.75 86 ILE A C 1
ATOM 655 O O . ILE A 1 86 ? 6.437 8.454 -7.962 1.00 53.75 86 ILE A O 1
ATOM 659 N N . SER A 1 87 ? 5.446 10.152 -6.920 1.00 51.59 87 SER A N 1
ATOM 660 C CA . SER A 1 87 ? 6.664 10.711 -6.310 1.00 51.59 87 SER A CA 1
ATOM 661 C C . SER A 1 87 ? 6.949 10.052 -4.952 1.00 51.59 87 SER A C 1
ATOM 663 O O . SER A 1 87 ? 7.936 10.366 -4.290 1.00 51.59 87 SER A O 1
ATOM 665 N N . ALA A 1 88 ? 6.075 9.137 -4.525 1.00 57.78 88 ALA A N 1
ATOM 666 C CA . ALA A 1 88 ? 6.256 8.288 -3.368 1.00 57.78 88 ALA A CA 1
ATOM 667 C C . ALA A 1 88 ? 7.190 7.119 -3.713 1.00 57.78 88 ALA A C 1
ATOM 669 O O . ALA A 1 88 ? 6.770 6.071 -4.189 1.00 57.78 88 ALA A O 1
ATOM 670 N N . VAL A 1 89 ? 8.485 7.318 -3.486 1.00 69.31 89 VAL A N 1
ATOM 671 C CA . VAL A 1 89 ? 9.524 6.308 -3.748 1.00 69.31 89 VAL A CA 1
ATOM 672 C C . VAL A 1 89 ? 9.396 5.103 -2.807 1.00 69.31 89 VAL A C 1
ATOM 674 O O . VAL A 1 89 ? 9.885 4.015 -3.109 1.00 69.31 89 VAL A O 1
ATOM 677 N N . HIS A 1 90 ? 8.727 5.275 -1.667 1.00 80.00 90 HIS A N 1
ATOM 678 C CA . HIS A 1 90 ? 8.644 4.264 -0.629 1.00 80.00 90 HIS A CA 1
ATOM 679 C C . HIS A 1 90 ? 7.212 3.788 -0.424 1.00 80.00 90 HIS A C 1
ATOM 681 O O . HIS A 1 90 ? 6.264 4.568 -0.364 1.00 80.00 90 HIS A O 1
ATOM 687 N N . HIS A 1 91 ? 7.077 2.477 -0.265 1.00 84.81 91 HIS A N 1
ATOM 688 C CA . HIS A 1 91 ? 5.821 1.833 0.072 1.00 84.81 91 HIS A CA 1
ATOM 689 C C . HIS A 1 91 ? 5.962 1.146 1.422 1.00 84.81 91 HIS A C 1
ATOM 691 O O . HIS A 1 91 ? 6.960 0.475 1.704 1.00 84.81 91 HIS A O 1
ATOM 697 N N . S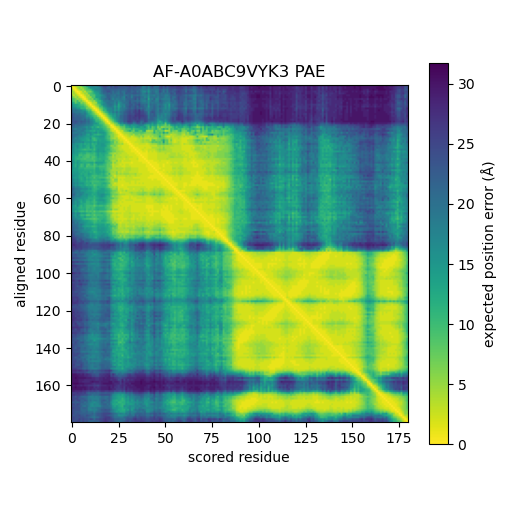ER A 1 92 ? 4.947 1.307 2.260 1.00 88.31 92 SER A N 1
ATOM 698 C CA . SER A 1 92 ? 4.867 0.633 3.543 1.00 88.31 92 SER A CA 1
ATOM 699 C C . SER A 1 92 ? 3.534 -0.072 3.703 1.00 88.31 92 SER A C 1
ATOM 701 O O . SER A 1 92 ? 2.474 0.524 3.525 1.00 88.31 92 SER A O 1
ATOM 703 N N . LEU A 1 93 ? 3.595 -1.347 4.075 1.00 90.56 93 LEU A N 1
ATOM 704 C CA . LEU A 1 93 ? 2.434 -2.068 4.565 1.00 90.56 93 LEU A CA 1
ATOM 705 C C . LEU A 1 93 ? 2.131 -1.552 5.970 1.00 90.56 93 LEU A C 1
ATOM 707 O O . LEU A 1 93 ? 2.960 -1.684 6.871 1.00 90.56 93 LEU A O 1
ATOM 711 N N . VAL A 1 94 ? 0.965 -0.939 6.140 1.00 94.38 94 VAL A N 1
ATOM 712 C CA . VAL A 1 94 ? 0.475 -0.461 7.431 1.00 94.38 94 VAL A CA 1
ATOM 713 C C . VAL A 1 94 ? -0.646 -1.360 7.924 1.00 94.38 94 VAL A C 1
ATOM 715 O O . VAL A 1 94 ? -1.560 -1.705 7.174 1.00 94.38 94 VAL A O 1
ATOM 718 N N . GLU A 1 95 ? -0.585 -1.733 9.196 1.00 95.31 95 GLU A N 1
ATOM 719 C CA . GLU A 1 95 ? -1.533 -2.643 9.828 1.00 95.31 95 GLU A CA 1
ATOM 720 C C . GLU A 1 95 ? -2.004 -2.069 11.163 1.00 95.31 95 GLU A C 1
ATOM 722 O O . GLU A 1 95 ? -1.224 -1.500 11.932 1.00 95.31 95 GLU A O 1
ATOM 727 N N . PHE A 1 96 ? -3.292 -2.232 11.459 1.00 96.56 96 PHE A N 1
ATOM 728 C CA . PHE A 1 96 ? -3.846 -1.908 12.766 1.00 96.56 96 PHE A CA 1
ATOM 729 C C . PHE A 1 96 ? -4.658 -3.081 13.303 1.00 96.56 96 PHE A C 1
ATOM 731 O O . PHE A 1 96 ? -5.617 -3.526 12.668 1.00 96.56 96 PHE A O 1
ATOM 738 N N . HIS A 1 97 ? -4.282 -3.550 14.491 1.00 96.62 97 HIS A N 1
ATOM 739 C CA . HIS A 1 97 ? -4.936 -4.636 15.208 1.00 96.62 97 HIS A CA 1
ATOM 740 C C . HIS A 1 97 ? -5.742 -4.078 16.377 1.00 96.62 97 HIS A C 1
ATOM 742 O O . HIS A 1 97 ? -5.168 -3.575 17.342 1.00 96.62 97 HIS A O 1
ATOM 748 N N . LEU A 1 98 ? -7.065 -4.185 16.318 1.00 95.00 98 LEU A N 1
ATOM 749 C CA . LEU A 1 98 ? -7.957 -3.885 17.432 1.00 95.00 98 LEU A CA 1
ATOM 750 C C . LEU A 1 98 ? -7.690 -4.841 18.598 1.00 95.00 98 LEU A C 1
ATOM 752 O O . LEU A 1 98 ? -7.514 -6.039 18.404 1.00 95.00 98 LEU A O 1
ATOM 756 N N . GLN A 1 99 ? -7.740 -4.322 19.826 1.00 94.38 99 GLN A N 1
ATOM 757 C CA . GLN A 1 99 ? -7.678 -5.160 21.027 1.00 94.38 99 GLN A CA 1
ATOM 758 C C . GLN A 1 99 ? -8.934 -6.034 21.196 1.00 94.38 99 GLN A C 1
ATOM 760 O O . GLN A 1 99 ? -8.883 -7.068 21.859 1.00 94.38 99 GLN A O 1
ATOM 765 N N . LYS A 1 100 ? -10.073 -5.594 20.645 1.00 92.31 100 LYS A N 1
ATOM 766 C CA . LYS A 1 100 ? -11.356 -6.304 20.682 1.00 92.31 100 LYS A CA 1
ATOM 767 C C . LYS A 1 100 ? -12.120 -6.102 19.375 1.00 92.31 100 LYS A C 1
ATOM 769 O O . LYS A 1 100 ? -12.178 -4.980 18.865 1.00 92.31 100 LYS A O 1
ATOM 774 N N . LYS A 1 101 ? -12.776 -7.161 18.890 1.00 92.62 101 LYS A N 1
ATOM 775 C CA . LYS A 1 101 ? -13.767 -7.092 17.799 1.00 92.62 101 LYS A CA 1
ATOM 776 C C . LYS A 1 101 ? -14.844 -6.056 18.093 1.00 92.62 101 LYS A C 1
ATOM 778 O O . LYS A 1 101 ? -15.312 -5.929 19.223 1.00 92.62 101 LYS A O 1
ATOM 783 N N . ARG A 1 102 ? -15.291 -5.371 17.041 1.00 88.44 102 ARG A N 1
ATOM 784 C CA . ARG A 1 102 ? -16.388 -4.399 17.102 1.00 88.44 102 ARG A CA 1
ATOM 785 C C . ARG A 1 102 ? -17.496 -4.790 16.131 1.00 88.44 102 ARG A C 1
ATOM 787 O O . ARG A 1 102 ? -17.235 -5.316 15.051 1.00 88.44 102 ARG A O 1
ATOM 794 N N . ASN A 1 103 ? -18.741 -4.486 16.489 1.00 89.38 103 ASN A N 1
ATOM 795 C CA . ASN A 1 103 ? -19.912 -4.698 15.624 1.00 89.38 103 ASN A CA 1
ATOM 796 C C . ASN A 1 103 ? -20.176 -3.500 14.680 1.00 89.38 103 ASN A C 1
ATOM 798 O O . ASN A 1 103 ? -21.261 -3.310 14.125 1.00 89.38 103 ASN A O 1
ATOM 802 N N . ILE A 1 104 ? -19.172 -2.647 14.500 1.00 87.31 104 ILE A N 1
ATOM 803 C CA . ILE A 1 104 ? -19.215 -1.488 13.614 1.00 87.31 104 ILE A CA 1
ATOM 804 C C . ILE A 1 104 ? -18.005 -1.521 12.691 1.00 87.31 104 ILE A C 1
ATOM 806 O O . ILE A 1 104 ? -16.970 -2.081 13.036 1.00 87.31 104 ILE A O 1
ATOM 810 N N . VAL A 1 105 ? -18.156 -0.934 11.505 1.00 90.06 105 VAL A N 1
ATOM 811 C CA . VAL A 1 105 ? -17.018 -0.717 10.612 1.00 90.06 105 VAL A CA 1
ATOM 812 C C . VAL A 1 105 ? -16.166 0.384 11.222 1.00 90.06 105 VAL A C 1
ATOM 814 O O . VAL A 1 105 ? -16.669 1.476 11.491 1.00 90.06 105 VAL A O 1
ATOM 817 N N . THR A 1 106 ? -14.890 0.099 11.419 1.00 90.81 106 THR A N 1
ATOM 818 C CA . THR A 1 106 ? -13.944 1.028 12.023 1.00 90.81 106 THR A CA 1
ATOM 819 C C . THR A 1 106 ? -13.015 1.567 10.947 1.00 90.81 106 THR A C 1
ATOM 821 O O . THR A 1 106 ? -12.305 0.803 10.303 1.00 90.81 106 THR A O 1
ATOM 824 N N . SER A 1 107 ? -13.012 2.883 10.741 1.00 93.00 107 SER A N 1
ATOM 825 C CA . SER A 1 107 ? -12.079 3.543 9.825 1.00 93.00 107 SER A CA 1
ATOM 826 C C . SER A 1 107 ? -11.044 4.339 10.608 1.00 93.00 107 SER A C 1
ATOM 828 O O . SER A 1 107 ? -11.406 5.146 11.463 1.00 93.00 107 SER A O 1
ATOM 830 N N . ILE A 1 108 ? -9.768 4.120 10.311 1.00 93.75 108 ILE A N 1
ATOM 831 C CA . ILE A 1 108 ? -8.640 4.805 10.942 1.00 93.75 108 ILE A CA 1
ATOM 832 C C . ILE A 1 108 ? -7.824 5.458 9.834 1.00 93.75 108 ILE A C 1
ATOM 834 O O . ILE A 1 108 ? -7.395 4.794 8.892 1.00 93.75 108 ILE A O 1
ATOM 838 N N . GLU A 1 109 ? -7.641 6.763 9.940 1.00 95.19 109 GLU A N 1
ATOM 839 C CA . GLU A 1 109 ? -6.719 7.527 9.116 1.00 95.19 109 GLU A CA 1
ATOM 840 C C . GLU A 1 109 ? -5.333 7.484 9.758 1.00 95.19 109 GLU A C 1
ATOM 842 O O . GLU A 1 109 ? -5.178 7.755 10.950 1.00 95.19 109 GLU A O 1
ATOM 847 N N . ILE A 1 110 ? -4.341 7.090 8.972 1.00 95.44 110 ILE A N 1
ATOM 848 C CA . ILE A 1 110 ? -2.949 6.938 9.378 1.00 95.44 110 ILE A CA 1
ATOM 849 C C . ILE A 1 110 ? -2.148 7.960 8.607 1.00 95.44 110 ILE A C 1
ATOM 851 O O . ILE A 1 110 ? -2.169 7.935 7.381 1.00 95.44 110 ILE A O 1
ATOM 855 N N . THR A 1 111 ? -1.428 8.820 9.315 1.00 95.31 111 THR A N 1
ATOM 856 C CA . THR A 1 111 ? -0.602 9.859 8.704 1.00 95.31 111 THR A CA 1
ATOM 857 C C . THR A 1 111 ? 0.839 9.697 9.148 1.00 95.31 111 THR A C 1
ATOM 859 O O . THR A 1 111 ? 1.144 9.805 10.337 1.00 95.31 111 THR A O 1
ATOM 862 N N . PHE A 1 112 ? 1.721 9.449 8.188 1.00 95.50 112 PHE A N 1
ATOM 863 C CA . PHE A 1 112 ? 3.163 9.518 8.365 1.00 95.50 112 PHE A CA 1
ATOM 864 C C . PHE A 1 112 ? 3.597 10.969 8.240 1.00 95.50 112 PHE A C 1
ATOM 866 O O . PHE A 1 112 ? 3.290 11.629 7.251 1.00 95.50 112 PHE A O 1
ATOM 873 N N . CYS A 1 113 ? 4.298 11.468 9.250 1.00 95.06 113 CYS A N 1
ATOM 874 C CA . CYS A 1 113 ? 4.809 12.827 9.291 1.00 95.06 113 CYS A CA 1
ATOM 875 C C . CYS A 1 113 ? 6.336 12.789 9.276 1.00 95.06 113 CYS A C 1
ATOM 877 O O . CYS A 1 113 ? 6.953 12.263 10.205 1.00 95.06 113 CYS A O 1
ATOM 879 N N . SER A 1 114 ? 6.932 13.400 8.259 1.00 93.31 114 SER A N 1
ATOM 880 C CA . SER A 1 114 ? 8.355 13.735 8.219 1.00 93.31 114 SER A CA 1
ATOM 881 C C . SER A 1 114 ? 8.553 15.244 8.397 1.00 93.31 114 SER A C 1
ATOM 883 O O . SER A 1 114 ? 7.588 16.002 8.525 1.00 93.31 114 SER A O 1
ATOM 885 N N . ASN A 1 115 ? 9.806 15.702 8.372 1.00 90.81 115 ASN A N 1
ATOM 886 C CA . ASN A 1 115 ? 10.131 17.133 8.409 1.00 90.81 115 ASN A CA 1
ATOM 887 C C . ASN A 1 115 ? 9.534 17.934 7.238 1.00 90.81 115 ASN A C 1
ATOM 889 O O . ASN A 1 115 ? 9.278 19.126 7.383 1.00 90.81 115 ASN A O 1
ATOM 893 N N . SER A 1 116 ? 9.345 17.305 6.076 1.00 85.62 116 SER A N 1
ATOM 894 C CA . SER A 1 116 ? 8.986 17.991 4.827 1.00 85.62 116 SER A CA 1
ATOM 895 C C . SER A 1 116 ? 7.627 17.581 4.267 1.00 85.62 116 SER A C 1
ATOM 897 O O . SER A 1 116 ? 7.048 18.313 3.465 1.00 85.62 116 SER A O 1
ATOM 899 N N . THR A 1 117 ? 7.118 16.406 4.641 1.00 87.31 117 THR A N 1
ATOM 900 C CA . THR A 1 117 ? 5.960 15.781 3.991 1.00 87.31 117 THR A CA 1
ATOM 901 C C . THR A 1 117 ? 5.052 15.089 5.000 1.00 87.31 117 THR A C 1
ATOM 903 O O . THR A 1 117 ? 5.483 14.660 6.075 1.00 87.31 117 THR A O 1
ATOM 906 N N . LYS A 1 118 ? 3.769 15.006 4.644 1.00 93.00 118 LYS A N 1
ATOM 907 C CA . LYS A 1 118 ? 2.766 14.226 5.361 1.00 93.00 118 LYS A CA 1
ATOM 908 C C . LYS A 1 118 ? 2.037 13.358 4.354 1.00 93.00 118 LYS A C 1
ATOM 910 O O . LYS A 1 118 ? 1.436 13.895 3.427 1.00 93.00 118 LYS A O 1
ATOM 915 N N . ASP A 1 119 ? 2.091 12.054 4.563 1.00 91.94 119 ASP A N 1
ATOM 916 C CA . ASP A 1 119 ? 1.483 11.063 3.684 1.00 91.94 119 ASP A CA 1
ATOM 917 C C . ASP A 1 119 ? 0.429 10.285 4.478 1.00 91.94 119 ASP A C 1
ATOM 919 O O . ASP A 1 119 ? 0.674 9.887 5.619 1.00 91.94 119 ASP A O 1
ATOM 923 N N . THR A 1 120 ? -0.761 10.098 3.903 1.00 92.44 120 THR A N 1
ATOM 924 C CA . THR A 1 120 ? -1.935 9.591 4.629 1.00 92.44 120 THR A CA 1
ATOM 925 C C . THR A 1 120 ? -2.571 8.392 3.928 1.00 92.44 120 THR A C 1
ATOM 927 O O . THR A 1 120 ? -2.731 8.386 2.712 1.00 92.44 120 THR A O 1
ATOM 930 N N . ALA A 1 121 ? -3.002 7.403 4.712 1.00 90.00 121 ALA A N 1
ATOM 931 C CA . ALA A 1 121 ? -3.794 6.256 4.276 1.00 90.00 121 ALA A CA 1
ATOM 932 C C . ALA A 1 121 ? -5.022 6.064 5.166 1.00 90.00 121 ALA A C 1
ATOM 934 O O . ALA A 1 121 ? -5.012 6.393 6.351 1.00 90.00 121 ALA A O 1
ATOM 935 N N . LYS A 1 122 ? -6.069 5.447 4.613 1.00 93.00 122 LYS A N 1
ATOM 936 C CA . LYS A 1 122 ? -7.264 5.060 5.367 1.00 93.00 122 LYS A CA 1
ATOM 937 C C . LYS A 1 122 ? 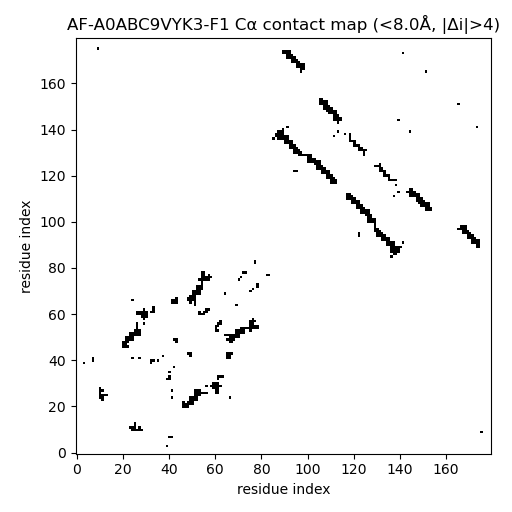-7.354 3.544 5.478 1.00 93.00 122 LYS A C 1
ATOM 939 O O . LYS A 1 122 ? -7.666 2.860 4.507 1.00 93.00 122 LYS A O 1
ATOM 944 N N . ILE A 1 123 ? -7.177 3.028 6.689 1.00 93.44 123 ILE A N 1
ATOM 945 C CA . ILE A 1 123 ? -7.484 1.635 7.013 1.00 93.44 123 ILE A CA 1
ATOM 946 C C . ILE A 1 123 ? -8.974 1.515 7.331 1.00 93.44 123 ILE A C 1
ATOM 948 O O . ILE A 1 123 ? -9.535 2.325 8.072 1.00 93.44 123 ILE A O 1
ATOM 952 N N . THR A 1 124 ? -9.621 0.483 6.792 1.00 92.81 124 THR A N 1
ATOM 953 C CA . THR A 1 124 ? -10.994 0.116 7.153 1.00 92.81 124 THR A CA 1
ATOM 954 C C . THR A 1 124 ? -11.011 -1.307 7.689 1.00 92.81 124 THR A C 1
ATOM 956 O O . THR A 1 124 ? -10.599 -2.230 6.997 1.00 92.81 124 THR A O 1
ATOM 959 N N . ILE A 1 125 ? -11.497 -1.469 8.917 1.00 94.19 125 ILE A N 1
ATOM 960 C CA . ILE A 1 125 ? -11.686 -2.753 9.589 1.00 94.19 125 ILE A CA 1
ATOM 961 C C . ILE A 1 125 ? -13.184 -3.085 9.538 1.00 94.19 125 ILE A C 1
ATOM 963 O O . ILE A 1 125 ? -13.994 -2.357 10.129 1.00 94.19 125 ILE A O 1
ATOM 967 N N . PRO A 1 126 ? -13.586 -4.131 8.798 1.00 92.81 126 PRO A N 1
ATOM 968 C CA . PRO A 1 126 ? -14.960 -4.615 8.768 1.00 92.81 126 PRO A CA 1
ATOM 969 C C . PRO A 1 126 ? -15.478 -5.041 10.147 1.00 92.81 126 PRO A C 1
ATOM 971 O O . PRO A 1 126 ? -14.717 -5.339 11.068 1.00 92.81 126 PRO A O 1
ATOM 974 N N . LYS A 1 127 ? -16.808 -5.125 10.273 1.00 91.81 127 LYS A N 1
ATOM 975 C CA . LYS A 1 127 ? -17.455 -5.655 11.483 1.00 91.81 127 LYS A CA 1
ATOM 976 C C . LYS A 1 127 ? -16.933 -7.060 11.792 1.00 91.81 127 LYS A C 1
ATOM 978 O O . LYS A 1 127 ? -16.733 -7.853 10.876 1.00 91.81 127 LYS A O 1
ATOM 983 N N . HIS A 1 128 ? -16.775 -7.372 13.076 1.00 90.50 128 HIS A N 1
ATOM 984 C CA . HIS A 1 128 ? -16.309 -8.673 13.579 1.00 90.50 128 HIS A CA 1
ATOM 985 C C . HIS A 1 128 ? -14.889 -9.080 13.150 1.00 90.50 128 HIS A C 1
ATOM 987 O O . HIS A 1 128 ? -14.462 -10.196 13.449 1.00 90.50 128 HIS A O 1
ATOM 993 N N . GLN A 1 129 ? -14.138 -8.182 12.513 1.00 93.81 129 GLN A N 1
ATOM 994 C CA . GLN A 1 129 ? -12.712 -8.349 12.260 1.00 93.81 129 GLN A CA 1
ATOM 995 C C . GLN A 1 129 ? -11.897 -7.543 13.272 1.00 93.81 129 GLN A C 1
ATOM 997 O O . GLN A 1 129 ? -12.391 -6.598 13.889 1.00 93.81 129 GLN A O 1
ATOM 1002 N N . GLU A 1 130 ? -10.645 -7.947 13.465 1.00 94.75 130 GLU A N 1
ATOM 1003 C CA . GLU A 1 130 ? -9.717 -7.291 14.396 1.00 94.75 130 GLU A CA 1
ATOM 1004 C C . GLU A 1 130 ? -8.569 -6.603 13.677 1.00 94.75 130 GLU A C 1
ATOM 1006 O O . GLU A 1 130 ? -7.789 -5.919 14.319 1.00 94.75 130 GLU A O 1
ATOM 1011 N N . MET A 1 131 ? -8.451 -6.762 12.362 1.00 94.75 131 MET A N 1
ATOM 1012 C CA . MET A 1 131 ? -7.284 -6.320 11.618 1.00 94.75 131 MET A CA 1
ATOM 1013 C C . MET A 1 131 ? -7.707 -5.579 10.365 1.00 94.75 131 MET A C 1
ATOM 1015 O O . MET A 1 131 ? -8.573 -6.038 9.624 1.00 94.75 131 MET A O 1
ATOM 1019 N N . GLY A 1 132 ? -7.060 -4.448 10.122 1.00 93.00 132 GLY A N 1
ATOM 1020 C CA . GLY A 1 132 ? -7.076 -3.797 8.824 1.00 93.00 132 GLY A CA 1
ATOM 1021 C C . GLY A 1 132 ? -5.654 -3.582 8.348 1.00 93.00 132 GLY A C 1
ATOM 1022 O O . GLY A 1 132 ? -4.768 -3.287 9.151 1.00 93.00 132 GLY A O 1
ATOM 1023 N N . LYS A 1 133 ? -5.458 -3.729 7.041 1.00 92.88 133 LYS A N 1
ATOM 1024 C CA . LYS A 1 133 ? -4.182 -3.506 6.366 1.00 92.88 133 LYS A CA 1
ATOM 1025 C C . LYS A 1 133 ? -4.376 -2.527 5.223 1.00 92.88 133 LYS A C 1
ATOM 1027 O O . LYS A 1 133 ? -5.460 -2.466 4.640 1.00 92.88 133 LYS A O 1
ATOM 1032 N N . HIS A 1 134 ? -3.340 -1.771 4.901 1.00 90.25 134 HIS A N 1
ATOM 1033 C CA . HIS A 1 134 ? -3.328 -0.917 3.723 1.00 90.25 134 HIS A CA 1
ATOM 1034 C C . HIS A 1 134 ? -1.901 -0.693 3.231 1.00 90.25 134 HIS A C 1
ATOM 1036 O O . HIS A 1 134 ? -0.951 -0.777 4.007 1.00 90.25 134 HIS A O 1
ATOM 1042 N N . LEU A 1 135 ? -1.758 -0.394 1.943 1.00 87.06 135 LEU A N 1
ATOM 1043 C CA . LEU A 1 135 ? -0.493 0.031 1.362 1.00 87.06 135 LEU A CA 1
ATOM 1044 C C . LEU A 1 135 ? -0.415 1.558 1.425 1.00 87.06 135 LEU A C 1
ATOM 1046 O O . LEU A 1 135 ? -1.200 2.242 0.776 1.00 87.06 135 LEU A O 1
ATOM 1050 N N . LEU A 1 136 ? 0.505 2.099 2.218 1.00 87.94 136 LEU A N 1
ATOM 1051 C CA . LEU A 1 136 ? 0.773 3.533 2.270 1.00 87.94 136 LEU A CA 1
ATOM 1052 C C . LEU A 1 136 ? 1.990 3.843 1.397 1.00 87.94 136 LEU A C 1
ATOM 1054 O O . LEU A 1 136 ? 3.100 3.403 1.699 1.00 87.94 136 LEU A O 1
ATOM 1058 N N . ALA A 1 137 ? 1.779 4.633 0.351 1.00 85.81 137 ALA A N 1
ATOM 1059 C CA . ALA A 1 137 ? 2.856 5.232 -0.424 1.00 85.81 137 ALA A CA 1
ATOM 1060 C C . ALA A 1 137 ? 3.295 6.547 0.241 1.00 85.81 137 ALA A C 1
ATOM 1062 O O . ALA A 1 137 ? 2.452 7.354 0.635 1.00 85.81 137 ALA A O 1
ATOM 1063 N N . HIS A 1 138 ? 4.603 6.755 0.387 1.00 85.00 138 HIS A N 1
ATOM 1064 C CA . HIS A 1 138 ? 5.179 7.932 1.037 1.00 85.00 138 HIS A CA 1
ATOM 1065 C C . HIS A 1 138 ? 6.543 8.320 0.439 1.00 85.00 138 HIS A C 1
ATOM 1067 O O . HIS A 1 138 ? 7.167 7.562 -0.311 1.00 85.00 138 HIS A O 1
ATOM 1073 N N . ARG A 1 139 ? 6.978 9.562 0.684 1.00 82.75 139 ARG A N 1
ATOM 1074 C CA . ARG A 1 139 ? 8.097 10.181 -0.066 1.00 82.75 139 ARG A CA 1
ATOM 1075 C C . ARG A 1 139 ? 9.486 9.983 0.537 1.00 82.75 139 ARG A C 1
ATOM 1077 O O . ARG A 1 139 ? 10.471 10.211 -0.159 1.00 82.75 139 ARG A O 1
ATOM 1084 N N . VAL A 1 140 ? 9.586 9.594 1.802 1.00 86.50 140 VAL A N 1
ATOM 1085 C CA . VAL A 1 140 ? 10.862 9.474 2.532 1.00 86.50 140 VAL A CA 1
ATOM 1086 C C . VAL A 1 140 ? 10.975 8.084 3.152 1.00 86.50 140 VAL A C 1
ATOM 1088 O O . VAL A 1 140 ? 9.956 7.515 3.495 1.00 86.50 140 VAL A O 1
ATOM 1091 N N . PRO A 1 141 ? 12.156 7.481 3.342 1.00 88.62 141 PRO A N 1
ATOM 1092 C CA . PRO A 1 141 ? 12.236 6.147 3.943 1.00 88.62 141 PRO A CA 1
ATOM 1093 C C . PRO A 1 141 ? 11.644 6.122 5.363 1.00 88.62 141 PRO A C 1
ATOM 1095 O O . PRO A 1 141 ? 11.631 7.144 6.051 1.00 88.62 141 PRO A O 1
ATOM 1098 N N . LEU A 1 142 ? 11.213 4.945 5.843 1.00 89.44 142 LEU A N 1
ATOM 1099 C CA . LEU A 1 142 ? 10.588 4.809 7.173 1.00 89.44 142 LEU A CA 1
ATOM 1100 C C . LEU A 1 142 ? 11.443 5.393 8.313 1.00 89.44 142 LEU A C 1
ATOM 1102 O O . LEU A 1 142 ? 10.900 5.931 9.272 1.00 89.44 142 LEU A O 1
ATOM 1106 N N . CYS A 1 143 ? 12.774 5.335 8.200 1.00 90.06 143 CYS A N 1
ATOM 1107 C CA . CYS A 1 143 ? 13.702 5.900 9.184 1.00 90.06 143 CYS A CA 1
ATOM 1108 C C . CYS A 1 143 ? 13.683 7.439 9.270 1.00 90.06 143 CYS A C 1
ATOM 1110 O O . CYS A 1 143 ? 14.178 7.991 10.247 1.00 90.06 143 CYS A O 1
ATOM 1112 N N . GLN A 1 144 ? 13.124 8.130 8.272 1.00 92.62 144 GLN A N 1
ATOM 1113 C CA . GLN A 1 144 ? 12.942 9.586 8.252 1.00 92.62 144 GLN A CA 1
ATOM 1114 C C . GLN A 1 144 ? 11.528 10.016 8.669 1.00 92.62 144 GLN A C 1
ATOM 1116 O O . GLN A 1 144 ? 11.211 11.205 8.635 1.00 92.62 144 GLN A O 1
ATOM 1121 N N . ILE A 1 145 ? 10.662 9.076 9.052 1.00 94.00 145 ILE A N 1
ATOM 1122 C CA . ILE A 1 145 ? 9.349 9.400 9.604 1.00 94.00 145 ILE A CA 1
ATOM 1123 C C . ILE A 1 145 ? 9.515 9.763 11.077 1.00 94.00 145 ILE A C 1
ATOM 1125 O O . ILE A 1 145 ? 9.821 8.923 11.918 1.00 94.00 145 ILE A O 1
ATOM 1129 N N . ASN A 1 146 ? 9.289 11.035 11.390 1.00 94.31 146 ASN A N 1
ATOM 1130 C CA . ASN A 1 146 ? 9.425 11.577 12.737 1.00 94.31 146 ASN A CA 1
ATOM 1131 C C . ASN A 1 146 ? 8.288 11.125 13.659 1.00 94.31 146 ASN A C 1
ATOM 1133 O O . ASN A 1 146 ? 8.483 10.966 14.861 1.00 94.31 146 ASN A O 1
ATOM 1137 N N . SER A 1 147 ? 7.072 11.005 13.123 1.00 96.31 147 SER A N 1
ATOM 1138 C CA . SER A 1 147 ? 5.897 10.619 13.905 1.00 96.31 147 SER A CA 1
ATOM 1139 C C . SER A 1 147 ? 4.813 9.994 13.037 1.00 96.31 147 SER A C 1
ATOM 1141 O O . SER A 1 147 ? 4.709 10.270 11.841 1.00 96.31 147 SER A O 1
ATOM 1143 N N . VAL A 1 148 ? 3.980 9.166 13.666 1.00 96.50 148 VAL A N 1
ATOM 1144 C CA . VAL A 1 148 ? 2.787 8.578 13.054 1.00 96.50 148 VAL A CA 1
ATOM 1145 C C . VAL A 1 148 ? 1.566 9.038 13.836 1.00 96.50 148 VAL A C 1
ATOM 1147 O O . VAL A 1 148 ? 1.503 8.881 15.053 1.00 96.50 148 VAL A O 1
ATOM 1150 N N . THR A 1 149 ? 0.591 9.610 13.137 1.00 95.50 149 THR A N 1
ATOM 1151 C CA . THR A 1 149 ? -0.689 10.025 13.720 1.00 95.50 149 THR A CA 1
ATOM 1152 C C . THR A 1 149 ? -1.777 9.039 13.321 1.00 95.50 149 THR A C 1
ATOM 1154 O O . THR A 1 149 ? -1.918 8.720 12.143 1.00 95.50 149 THR A O 1
ATOM 1157 N N . LEU A 1 150 ? -2.565 8.585 14.296 1.00 94.62 150 LEU A N 1
ATOM 1158 C CA . LEU A 1 150 ? -3.724 7.721 14.085 1.00 94.62 150 LEU A CA 1
ATOM 1159 C C . LEU A 1 150 ? -4.987 8.487 14.469 1.00 94.62 150 LEU A C 1
ATOM 1161 O O . LEU A 1 150 ? -5.138 8.911 15.615 1.00 94.62 150 LEU A O 1
ATOM 1165 N N . LYS A 1 151 ? -5.904 8.658 13.520 1.00 92.69 151 LYS A N 1
ATOM 1166 C CA . LYS A 1 151 ? -7.161 9.376 13.723 1.00 92.69 151 LYS A CA 1
ATOM 1167 C C . LYS A 1 151 ? -8.340 8.464 13.417 1.00 92.69 151 LYS A C 1
ATOM 1169 O O . LYS A 1 151 ? -8.527 8.011 12.293 1.00 92.69 151 LYS A O 1
ATOM 1174 N N . TYR A 1 152 ? -9.164 8.208 14.426 1.00 89.94 152 TYR A N 1
ATOM 1175 C CA . TYR A 1 152 ? -10.422 7.496 14.233 1.00 89.94 152 TYR A CA 1
ATOM 1176 C C . TYR A 1 152 ? -11.421 8.362 13.452 1.00 89.94 152 TYR A C 1
ATOM 1178 O O . TYR A 1 152 ? -11.643 9.523 13.796 1.00 89.94 152 TYR A O 1
ATOM 1186 N N . LEU A 1 153 ? -12.039 7.785 12.420 1.00 85.12 153 LEU A N 1
ATOM 1187 C CA . LEU A 1 153 ? -13.072 8.415 11.602 1.00 85.12 153 LEU A CA 1
ATOM 1188 C C . LEU A 1 153 ? -14.437 7.742 11.868 1.00 85.12 153 LEU A C 1
ATOM 1190 O O . LEU A 1 153 ? -14.748 6.722 11.241 1.00 85.12 153 LEU A O 1
ATOM 1194 N N . PRO A 1 154 ? -15.263 8.267 12.793 1.00 76.38 154 PRO A N 1
ATOM 1195 C CA . PRO A 1 154 ? -16.588 7.715 13.068 1.00 76.38 154 PRO A CA 1
ATOM 1196 C C . PRO A 1 154 ? -17.553 7.962 11.898 1.00 76.38 154 PRO A C 1
ATOM 1198 O O . PRO A 1 154 ? -17.524 9.018 11.272 1.00 76.38 154 PRO A O 1
ATOM 1201 N N . LYS A 1 155 ? -18.444 6.999 11.615 1.00 67.00 155 LYS A N 1
ATOM 1202 C CA . LYS A 1 155 ? -19.421 7.114 10.515 1.00 67.00 155 LYS A CA 1
ATOM 1203 C C . LYS A 1 155 ? -20.619 8.021 10.818 1.00 67.00 155 LYS A C 1
ATOM 1205 O O . LYS A 1 155 ? -21.113 8.628 9.885 1.00 67.00 155 LYS A O 1
ATOM 1210 N N . ASN A 1 156 ? -21.078 8.114 12.071 1.00 61.19 156 ASN A N 1
ATOM 1211 C CA . ASN A 1 156 ? -22.250 8.909 12.460 1.00 61.19 156 ASN A CA 1
ATOM 1212 C C . ASN A 1 156 ? -22.013 9.588 13.813 1.00 61.19 156 ASN A C 1
ATOM 1214 O O . ASN A 1 156 ? -21.736 8.927 14.812 1.00 61.19 156 ASN A O 1
ATOM 1218 N N . GLN A 1 157 ? -22.146 10.912 13.840 1.00 55.81 157 GLN A N 1
ATOM 1219 C CA . GLN A 1 157 ? -21.831 11.783 14.973 1.00 55.81 157 GLN A CA 1
ATOM 1220 C C . GLN A 1 157 ? -23.078 12.083 15.826 1.00 55.81 157 GLN A C 1
ATOM 1222 O O . GLN A 1 157 ? -23.303 13.218 16.230 1.00 55.81 157 GLN A O 1
ATOM 1227 N N . PHE A 1 158 ? -23.922 11.077 16.077 1.00 52.62 158 PHE A N 1
ATOM 1228 C CA . PHE A 1 158 ? -25.117 11.235 16.911 1.00 52.62 158 PHE A CA 1
ATOM 1229 C C . PHE A 1 158 ? -25.029 10.301 18.125 1.00 52.62 158 PHE A C 1
ATOM 1231 O O . PHE A 1 158 ? -25.332 9.114 18.052 1.00 52.62 158 PHE A O 1
ATOM 1238 N N . TRP A 1 159 ? -24.523 10.876 19.220 1.00 50.34 159 TRP A N 1
ATOM 1239 C CA . TRP A 1 159 ? -24.604 10.419 20.613 1.00 50.34 159 TRP A CA 1
ATOM 1240 C C . TRP A 1 159 ? -24.273 8.947 20.914 1.00 50.34 159 TRP A C 1
ATOM 1242 O O . TRP A 1 159 ? -25.170 8.139 21.126 1.00 50.34 159 TRP A O 1
ATOM 1252 N N . ARG A 1 160 ? -22.981 8.631 21.100 1.00 48.56 160 ARG A N 1
ATOM 1253 C CA . ARG A 1 160 ? -22.510 7.638 22.093 1.00 48.56 160 ARG A CA 1
ATOM 1254 C C . ARG A 1 160 ? -21.151 8.070 22.646 1.00 48.56 160 ARG A C 1
ATOM 1256 O O . ARG A 1 160 ? -20.174 8.129 21.906 1.00 48.56 160 ARG A O 1
ATOM 1263 N N . LYS A 1 161 ? -21.106 8.408 23.937 1.00 49.50 161 LYS A N 1
ATOM 1264 C CA . LYS A 1 161 ? -19.910 8.921 24.630 1.00 49.50 161 LYS A CA 1
ATOM 1265 C C . LYS A 1 161 ? -18.901 7.813 24.981 1.00 49.50 161 LYS A C 1
ATOM 1267 O O . LYS A 1 161 ? -17.725 8.109 25.162 1.00 49.50 161 LYS A O 1
ATOM 1272 N N . ASP A 1 162 ? -19.331 6.551 24.958 1.00 47.09 162 ASP A N 1
ATOM 1273 C CA . ASP A 1 162 ? -18.629 5.470 25.668 1.00 47.09 162 ASP A CA 1
ATOM 1274 C C . ASP A 1 162 ? -17.794 4.539 24.767 1.00 47.09 162 ASP A C 1
ATOM 1276 O O . ASP A 1 162 ? -17.206 3.575 25.243 1.00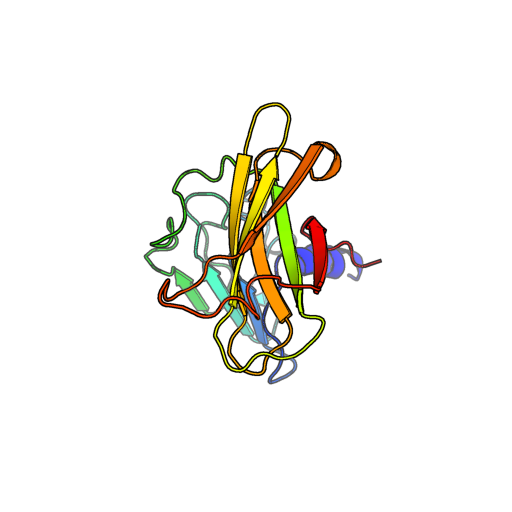 47.09 162 ASP A O 1
ATOM 1280 N N . GLU A 1 163 ? -17.694 4.819 23.462 1.00 54.75 163 GLU A N 1
ATOM 1281 C CA . GLU A 1 163 ? -16.943 3.972 22.512 1.00 54.75 163 GLU A CA 1
ATOM 1282 C C . GLU A 1 163 ? -16.021 4.776 21.571 1.00 54.75 163 GLU A C 1
ATOM 1284 O O . GLU A 1 163 ? -15.681 4.329 20.469 1.00 54.75 163 GLU A O 1
ATOM 1289 N N . SER A 1 164 ? -15.645 5.987 21.996 1.00 61.31 164 SER A N 1
ATOM 1290 C CA . SER A 1 164 ? -14.879 6.967 21.211 1.00 61.31 164 SER A CA 1
ATOM 1291 C C . SER A 1 164 ? -13.384 6.655 21.106 1.00 61.31 164 SER A C 1
ATOM 1293 O O . SER A 1 164 ? -12.737 7.111 20.162 1.00 61.31 164 SER A O 1
ATOM 1295 N N . SER A 1 165 ? -12.836 5.863 22.031 1.00 72.38 165 SER A N 1
ATOM 1296 C CA . SER A 1 165 ? -11.445 5.424 21.985 1.00 72.38 165 SER A CA 1
ATOM 1297 C C . SER A 1 165 ? -11.320 4.067 21.291 1.00 72.38 165 SER A C 1
ATOM 1299 O O . SER A 1 165 ? -12.107 3.135 21.486 1.00 72.38 165 SER A O 1
ATOM 1301 N N . ILE A 1 166 ? -10.316 3.962 20.427 1.00 85.50 166 ILE A N 1
ATOM 1302 C CA . ILE A 1 166 ? -9.892 2.708 19.817 1.00 85.50 166 ILE A CA 1
ATOM 1303 C C . ILE A 1 166 ? -8.534 2.379 20.406 1.00 85.50 166 ILE A C 1
ATOM 1305 O O . ILE A 1 166 ? -7.613 3.187 20.329 1.00 85.50 166 ILE A O 1
ATOM 1309 N N . VAL A 1 167 ? -8.422 1.184 20.975 1.00 90.56 167 VAL A N 1
ATOM 1310 C CA . VAL A 1 167 ? -7.168 0.665 21.516 1.00 90.56 167 VAL A CA 1
ATOM 1311 C C . VAL A 1 167 ? -6.736 -0.523 20.672 1.00 90.56 167 VAL A C 1
ATOM 1313 O O . VAL A 1 167 ? -7.549 -1.383 20.314 1.00 90.56 167 VAL A O 1
ATOM 1316 N N . GLY A 1 168 ? -5.457 -0.548 20.320 1.00 93.56 168 GLY A N 1
ATOM 1317 C CA . GLY A 1 168 ? -4.909 -1.544 19.420 1.00 93.56 168 GLY A CA 1
ATOM 1318 C C . GLY A 1 168 ? -3.402 -1.426 19.252 1.00 93.56 168 GLY A C 1
ATOM 1319 O O . GLY A 1 168 ? -2.756 -0.595 19.890 1.00 93.56 168 GLY A O 1
ATOM 1320 N N . LYS A 1 169 ? -2.853 -2.274 18.385 1.00 96.75 169 LYS A N 1
ATOM 1321 C CA . LYS A 1 169 ? -1.442 -2.267 17.991 1.00 96.75 169 LYS A CA 1
ATOM 1322 C C . LYS A 1 169 ? -1.326 -1.784 16.552 1.00 96.75 169 LYS A C 1
ATOM 1324 O O . LYS A 1 169 ? -2.023 -2.294 15.679 1.00 96.75 169 LYS A O 1
ATOM 1329 N N . PHE A 1 170 ? -0.444 -0.820 16.326 1.00 96.19 170 PHE A N 1
ATOM 1330 C CA . PHE A 1 170 ? -0.090 -0.343 14.997 1.00 96.19 170 PHE A CA 1
ATOM 1331 C C . PHE A 1 170 ? 1.251 -0.940 14.574 1.00 96.19 170 PHE A C 1
ATOM 1333 O O . PHE A 1 170 ? 2.197 -0.952 15.363 1.00 96.19 170 PHE A O 1
ATOM 1340 N N . CYS A 1 171 ? 1.329 -1.405 13.331 1.00 95.31 171 CYS A N 1
ATOM 1341 C CA . CYS A 1 171 ? 2.553 -1.905 12.726 1.00 95.31 171 CYS A CA 1
ATOM 1342 C C . CYS A 1 171 ? 2.745 -1.272 11.346 1.00 95.31 171 CYS A C 1
ATOM 1344 O O . CYS A 1 171 ? 1.782 -1.049 10.612 1.00 95.31 171 CYS A O 1
ATOM 1346 N N . ALA A 1 172 ? 3.998 -1.004 10.992 1.00 93.62 172 ALA A N 1
ATOM 1347 C CA . ALA A 1 172 ? 4.393 -0.579 9.659 1.00 93.62 172 ALA A CA 1
ATOM 1348 C C . ALA A 1 172 ? 5.638 -1.355 9.235 1.00 93.62 172 ALA A C 1
ATOM 1350 O O . ALA A 1 172 ? 6.561 -1.520 10.033 1.00 93.62 172 ALA A O 1
ATOM 1351 N N . ALA A 1 173 ? 5.669 -1.805 7.987 1.00 90.00 173 ALA A N 1
ATOM 1352 C CA . ALA A 1 173 ? 6.823 -2.469 7.400 1.00 90.00 173 ALA A CA 1
ATOM 1353 C C . ALA A 1 173 ? 7.102 -1.892 6.012 1.00 90.00 173 ALA A C 1
ATOM 1355 O O . ALA A 1 173 ? 6.173 -1.654 5.241 1.00 90.00 173 ALA A O 1
ATOM 1356 N N . GLN A 1 174 ? 8.372 -1.636 5.696 1.00 84.31 174 GLN A N 1
ATOM 1357 C CA . GLN A 1 174 ? 8.770 -1.197 4.359 1.00 84.31 174 GLN A CA 1
ATOM 1358 C C . GLN A 1 174 ? 8.688 -2.378 3.391 1.00 84.31 174 GLN A C 1
ATOM 1360 O O . GLN A 1 174 ? 9.040 -3.498 3.753 1.00 84.31 174 GLN A O 1
ATOM 1365 N N . LEU A 1 175 ? 8.199 -2.123 2.179 1.00 74.69 175 LEU A N 1
ATOM 1366 C CA . LEU A 1 175 ? 8.164 -3.106 1.103 1.00 74.69 175 LEU A CA 1
ATOM 1367 C C . LEU A 1 175 ? 9.351 -2.906 0.144 1.00 74.69 175 LEU A C 1
ATOM 1369 O O . LEU A 1 175 ? 9.746 -1.756 -0.083 1.00 74.69 175 LEU A O 1
ATOM 1373 N N . PRO A 1 176 ? 9.898 -3.989 -0.440 1.00 62.94 176 PRO A N 1
ATOM 1374 C CA . PRO A 1 176 ? 9.503 -5.391 -0.243 1.00 62.94 176 PRO A CA 1
ATOM 1375 C C . PRO A 1 176 ? 9.890 -5.905 1.155 1.00 62.94 176 PRO A C 1
ATOM 1377 O O . PRO A 1 176 ? 10.875 -5.456 1.731 1.00 62.94 176 PRO A O 1
ATOM 1380 N N . LEU A 1 177 ? 9.087 -6.811 1.726 1.00 61.03 177 LEU A N 1
ATOM 1381 C CA . LEU A 1 177 ? 9.415 -7.439 3.008 1.00 61.03 177 LEU A CA 1
ATOM 1382 C C . LEU A 1 177 ? 10.641 -8.326 2.784 1.00 61.03 177 LEU A C 1
ATOM 1384 O O . LEU A 1 177 ? 10.548 -9.305 2.046 1.00 61.03 177 LEU A O 1
ATOM 1388 N N . ASP A 1 178 ? 11.776 -7.984 3.392 1.00 48.06 178 ASP A N 1
ATOM 1389 C CA . ASP A 1 178 ? 12.977 -8.813 3.316 1.00 48.06 178 ASP A CA 1
ATOM 1390 C C . ASP A 1 178 ? 12.667 -10.214 3.874 1.00 48.06 178 ASP A C 1
ATOM 1392 O O . ASP A 1 178 ? 12.515 -10.397 5.086 1.00 48.06 178 ASP A O 1
ATOM 1396 N N . SER A 1 179 ? 12.566 -11.221 3.000 1.00 44.09 179 SER A N 1
ATOM 1397 C CA . SER A 1 179 ? 12.548 -12.622 3.420 1.00 44.09 179 SER A CA 1
ATOM 1398 C C . SER A 1 179 ? 13.990 -13.039 3.708 1.00 44.09 179 SER A C 1
ATOM 1400 O O . SER A 1 179 ? 14.761 -13.282 2.776 1.00 44.09 179 SER A O 1
ATOM 1402 N N . LYS A 1 180 ? 14.381 -13.067 4.982 1.00 34.97 180 LYS A N 1
ATOM 1403 C CA . LYS A 1 180 ? 15.583 -13.808 5.385 1.00 34.97 180 LYS A CA 1
ATOM 1404 C C . LYS A 1 180 ? 15.358 -15.308 5.262 1.00 34.97 180 LYS A C 1
ATOM 1406 O O . LYS A 1 180 ? 14.237 -15.751 5.593 1.00 34.97 180 LYS A O 1
#

pLDDT: mean 75.46, std 19.62, range [24.95, 96.75]

Solvent-accessible surface area (backbone atoms only — not comparable to full-atom values): 10740 Å² total; per-residue (Å²): 113,72,72,57,55,64,62,60,53,79,50,51,85,88,87,84,88,84,69,101,46,65,46,69,35,55,39,43,61,13,78,79,32,63,81,40,54,64,92,74,36,75,34,39,86,78,40,88,36,22,41,26,37,25,44,29,25,80,69,60,12,31,73,61,87,39,33,75,44,66,44,49,50,87,76,10,26,81,47,91,92,57,73,92,69,75,71,38,81,32,43,27,47,37,37,42,34,43,75,62,66,38,94,49,70,45,34,36,38,40,33,44,30,36,97,88,51,74,34,73,39,73,32,62,21,52,56,72,40,40,60,22,64,42,80,38,61,27,72,60,58,78,92,57,48,77,46,77,48,79,43,80,52,80,92,72,96,74,89,72,88,87,72,77,76,85,61,63,51,77,48,75,44,62,58,79,72,84,82,126

Secondary structure (DSSP, 8-state):
-HHHHHHHGGG--S---SSTTEEEEES-B-TTTTTS-TTTS--GGGSSEEEEEESSTTTTB-SS--SSEEEEGGGTS--TTS-S-----EEEEEEEEESS--SS-EEEEEEEE-SS-EEEEEEEE-TT--EEEEEEEESS-GGG--EEEEEEE-S--SS-STT----EEEEEEESS----

Radius of gyration: 19.75 Å; Cα contacts (8 Å, |Δi|>4): 334; chains: 1; bounding box: 45×44×49 Å

Foldseek 3Di:
DVVLVVVQVQQDDDDDDDDPFEAEGEQFFAVPALPDDCSNGQAQVPTVFYEYEAQPCVHGGHVDDHTPHYHCVVPSHHDPPHPNDLLQPWKKKKKKFFPDFAQDWKKKKKWFDAPPDIWIDIWIAHHRGGMTIDITRHNDPPVRRPDMDIDTDDPDDPDDPPPRDTDTDMDMDIPPPDDD

Mean predicted aligned error: 13.51 Å

InterPro domains:
  IPR000734 Triacylglycerol lipase family [PTHR11610] (25-99)
  IPR013818 Lipase [PF00151] (25-87)
  IPR029058 Alpha/Beta hydrolase fold [G3DSA:3.40.50.1820] (19-143)
  IPR029058 Alpha/Beta hydrolase fold [SSF53474] (23-86)

Nearest PDB structures (foldseek):
  7m3t-assembly1_N  TM=4.220E-01  e=6.216E-01  Satellite tobacco mosaic virus
  6bwv-assembly2_B  TM=4.808E-01  e=1.261E+00  Homo sapiens
  7m3t-assembly1_G  TM=3.945E-01  e=6.594E-01  Satellite tobacco mosaic virus
  2xon-assembly1_A  TM=4.996E-01  e=6.970E+00  Thermotoga maritima

Organism: Grus japonensis (NCBI:txid30415)